Protein AF-A0A392NPP9-F1 (afdb_monomer_lite)

Structure (mmCIF, N/CA/C/O backbone):
data_AF-A0A392NPP9-F1
#
_entry.id   AF-A0A392NPP9-F1
#
loop_
_atom_site.group_PDB
_atom_site.id
_atom_site.type_symbol
_atom_site.label_atom_id
_atom_site.label_alt_id
_atom_site.label_comp_id
_atom_site.label_asym_id
_atom_site.label_entity_id
_atom_site.label_seq_id
_atom_site.pdbx_PDB_ins_code
_atom_site.Cartn_x
_atom_site.Cartn_y
_atom_site.Cartn_z
_atom_site.occupancy
_atom_site.B_iso_or_equiv
_atom_site.auth_seq_id
_atom_site.auth_comp_id
_atom_site.auth_asym_id
_atom_site.auth_atom_id
_atom_site.pdbx_PDB_model_num
ATOM 1 N N . LYS A 1 1 ? -12.838 -15.577 -4.429 1.00 82.50 1 LYS A N 1
ATOM 2 C CA . LYS A 1 1 ? -14.169 -14.918 -4.464 1.00 82.50 1 LYS A CA 1
ATOM 3 C C . LYS A 1 1 ? -13.981 -13.455 -4.093 1.00 82.50 1 LYS A C 1
ATOM 5 O O . LYS A 1 1 ? -13.104 -13.185 -3.284 1.00 82.50 1 LYS A O 1
ATOM 10 N N . ILE A 1 2 ? -14.727 -12.541 -4.705 1.00 86.81 2 ILE A N 1
ATOM 11 C CA . ILE A 1 2 ? -14.747 -11.127 -4.319 1.00 86.81 2 ILE A CA 1
ATOM 12 C C . ILE A 1 2 ? -16.203 -10.785 -4.027 1.00 86.81 2 ILE A C 1
ATOM 14 O O . ILE A 1 2 ? -17.075 -11.147 -4.819 1.00 86.81 2 ILE A O 1
ATOM 18 N N . LYS A 1 3 ? -16.468 -10.180 -2.875 1.00 90.12 3 LYS A N 1
ATOM 19 C CA . LYS A 1 3 ? -17.807 -9.808 -2.420 1.00 90.12 3 LYS A CA 1
ATOM 20 C C . LYS A 1 3 ? -17.808 -8.317 -2.106 1.00 90.12 3 LYS A C 1
ATOM 22 O O . LYS A 1 3 ? -16.867 -7.810 -1.506 1.00 90.12 3 LYS A O 1
ATOM 27 N N . LYS A 1 4 ? -18.856 -7.629 -2.541 1.00 87.50 4 LYS A N 1
ATOM 28 C CA . LYS A 1 4 ? -19.109 -6.227 -2.215 1.00 87.50 4 LYS A CA 1
ATOM 29 C C . LYS A 1 4 ? -20.376 -6.176 -1.377 1.00 87.50 4 LYS A C 1
ATOM 31 O O . LYS A 1 4 ? -21.351 -6.846 -1.720 1.00 87.50 4 LYS A O 1
ATOM 36 N N . ASP A 1 5 ? -20.345 -5.433 -0.288 1.00 82.88 5 ASP A N 1
ATOM 37 C CA . ASP A 1 5 ? -21.520 -5.121 0.516 1.00 82.88 5 ASP A CA 1
ATOM 38 C C . ASP A 1 5 ? -21.393 -3.705 1.095 1.00 82.88 5 ASP A C 1
ATOM 40 O O . ASP A 1 5 ? -20.386 -3.028 0.891 1.00 82.88 5 ASP A O 1
ATOM 44 N N . GLN A 1 6 ? -22.421 -3.242 1.806 1.00 79.38 6 GLN A N 1
ATOM 45 C CA . GLN A 1 6 ? -22.429 -1.904 2.410 1.00 79.38 6 GLN A CA 1
ATOM 46 C C . GLN A 1 6 ? -21.283 -1.694 3.410 1.00 79.38 6 GLN A C 1
ATOM 48 O O . GLN A 1 6 ? -20.857 -0.570 3.637 1.00 79.38 6 GLN A O 1
ATOM 53 N N . SER A 1 7 ? -20.741 -2.770 3.987 1.00 84.62 7 SER A N 1
ATOM 54 C CA . SER A 1 7 ? -19.643 -2.682 4.946 1.00 84.62 7 SER A CA 1
ATOM 55 C C . SER A 1 7 ? -18.261 -2.624 4.290 1.00 84.62 7 SER A C 1
ATOM 57 O O . SER A 1 7 ? -17.273 -2.404 4.992 1.00 84.62 7 SER A O 1
ATOM 59 N N . GLY A 1 8 ? -18.167 -2.793 2.967 1.00 89.38 8 GLY A N 1
ATOM 60 C CA . GLY A 1 8 ? -16.940 -2.616 2.196 1.00 89.38 8 GLY A CA 1
ATOM 61 C C . GLY A 1 8 ? -16.718 -3.681 1.120 1.00 89.38 8 GLY A C 1
ATOM 62 O O . GLY A 1 8 ? -17.652 -4.252 0.552 1.00 89.38 8 GLY A O 1
ATOM 63 N N . ILE A 1 9 ? -15.446 -3.944 0.817 1.00 93.12 9 ILE A N 1
ATOM 64 C CA . ILE A 1 9 ? -15.032 -4.891 -0.228 1.00 93.12 9 ILE A CA 1
ATOM 65 C C . ILE A 1 9 ? -14.227 -6.023 0.391 1.00 93.12 9 ILE A C 1
ATOM 67 O O . ILE A 1 9 ? -13.151 -5.804 0.939 1.00 93.12 9 ILE A O 1
ATOM 71 N N . GLU A 1 10 ? -14.719 -7.247 0.235 1.00 95.50 10 GLU A N 1
ATOM 72 C CA . GLU A 1 10 ? -14.039 -8.468 0.650 1.00 95.50 10 GLU A CA 1
ATOM 73 C C . GLU A 1 10 ? -13.379 -9.157 -0.552 1.00 95.50 10 GLU A C 1
ATOM 75 O O . GLU A 1 10 ? -14.026 -9.519 -1.539 1.00 95.50 10 GLU A O 1
ATOM 80 N N . ILE A 1 11 ? -12.074 -9.380 -0.451 1.00 96.56 11 ILE A N 1
ATOM 81 C CA . ILE A 1 11 ? -11.214 -9.998 -1.454 1.00 96.56 11 ILE A CA 1
ATOM 82 C C . ILE A 1 11 ? -10.685 -11.309 -0.874 1.00 96.56 11 ILE A C 1
ATOM 84 O O . ILE A 1 11 ? -9.988 -11.317 0.135 1.00 96.56 11 ILE A O 1
ATOM 88 N N . GLY A 1 12 ? -10.987 -12.439 -1.512 1.00 97.56 12 GLY A N 1
ATOM 89 C CA . GLY A 1 12 ? -10.436 -13.731 -1.098 1.00 97.56 12 GLY A CA 1
ATOM 90 C C . GLY A 1 12 ? -8.904 -13.753 -1.158 1.00 97.56 12 GLY A C 1
ATOM 91 O O . GLY A 1 12 ? -8.308 -13.216 -2.087 1.00 97.56 12 GLY A O 1
ATOM 92 N N . ALA A 1 13 ? -8.260 -14.431 -0.214 1.00 96.81 13 ALA A N 1
ATOM 93 C CA . ALA A 1 13 ? -6.807 -14.442 -0.051 1.00 96.81 13 ALA A CA 1
ATOM 94 C C . ALA A 1 13 ? -6.047 -14.959 -1.283 1.00 96.81 13 ALA A C 1
ATOM 96 O O . ALA A 1 13 ? -4.975 -14.453 -1.600 1.00 96.81 13 ALA A O 1
ATOM 97 N N . ALA A 1 14 ? -6.619 -15.931 -2.000 1.00 97.00 14 ALA A N 1
ATOM 98 C CA . ALA A 1 14 ? -6.051 -16.505 -3.222 1.00 97.00 14 ALA A CA 1
ATOM 99 C C . ALA A 1 14 ? -6.278 -15.648 -4.485 1.00 97.00 14 ALA A C 1
ATOM 101 O O . ALA A 1 14 ? -5.800 -16.003 -5.559 1.00 97.00 14 ALA A O 1
ATOM 102 N N . VAL A 1 15 ? -7.017 -14.537 -4.389 1.00 97.44 15 VAL A N 1
ATOM 103 C CA . VAL A 1 15 ? -7.221 -13.624 -5.522 1.00 97.44 15 VAL A CA 1
ATOM 104 C C . VAL A 1 15 ? -5.881 -13.007 -5.912 1.00 97.44 15 VAL A C 1
ATOM 106 O O . VAL A 1 15 ? -5.124 -12.539 -5.059 1.00 97.44 15 VAL A O 1
ATOM 109 N N . THR A 1 16 ? -5.594 -13.015 -7.213 1.00 97.75 16 THR A N 1
ATOM 110 C CA . THR A 1 16 ? -4.361 -12.453 -7.764 1.00 97.75 16 THR A CA 1
ATOM 111 C C . THR A 1 16 ? -4.347 -10.937 -7.608 1.00 97.75 16 THR A C 1
ATOM 113 O O . THR A 1 16 ? -5.395 -10.284 -7.635 1.00 97.75 16 THR A O 1
ATOM 116 N N . ILE A 1 17 ? -3.159 -10.350 -7.472 1.00 97.31 17 ILE A N 1
ATOM 117 C CA . ILE A 1 17 ? -3.016 -8.894 -7.329 1.00 97.31 17 ILE A CA 1
ATOM 118 C C . ILE A 1 17 ? -3.618 -8.180 -8.548 1.00 97.31 17 ILE A C 1
ATOM 120 O O . ILE A 1 17 ? -4.327 -7.191 -8.382 1.00 97.31 17 ILE A O 1
ATOM 124 N N . SER A 1 18 ? -3.417 -8.705 -9.762 1.00 96.56 18 SER A N 1
ATOM 125 C CA . SER A 1 18 ? -4.037 -8.149 -10.975 1.00 96.56 18 SER A CA 1
ATOM 126 C C . SER A 1 18 ? -5.561 -8.129 -10.893 1.00 96.56 18 SER A C 1
ATOM 128 O O . SER A 1 18 ? -6.181 -7.119 -11.223 1.00 96.56 18 SER A O 1
ATOM 130 N N . LYS A 1 19 ? -6.184 -9.203 -10.388 1.00 96.06 19 LYS A N 1
ATOM 131 C CA . LYS A 1 19 ? -7.642 -9.243 -10.266 1.00 96.06 19 LYS A CA 1
ATOM 132 C C . LYS A 1 19 ? -8.161 -8.307 -9.178 1.00 96.06 19 LYS A C 1
ATOM 134 O O . LYS A 1 19 ? -9.222 -7.709 -9.350 1.00 96.06 19 LYS A O 1
ATOM 139 N N . ALA A 1 20 ? -7.416 -8.154 -8.084 1.00 96.19 20 ALA A N 1
ATOM 140 C CA . ALA A 1 20 ? -7.721 -7.161 -7.060 1.00 96.19 20 ALA A CA 1
ATOM 141 C C . ALA A 1 20 ? -7.677 -5.737 -7.642 1.00 96.19 20 ALA A C 1
ATOM 143 O O . ALA A 1 20 ? -8.632 -4.990 -7.460 1.00 96.19 20 ALA A O 1
ATOM 144 N N . ILE A 1 21 ? -6.638 -5.397 -8.416 1.00 95.62 21 ILE A N 1
ATOM 145 C CA . ILE A 1 21 ? -6.513 -4.103 -9.109 1.00 95.62 21 ILE A CA 1
ATOM 146 C C . ILE A 1 21 ? -7.721 -3.828 -10.004 1.00 95.62 21 ILE A C 1
ATOM 148 O O . ILE A 1 21 ? -8.309 -2.754 -9.909 1.00 95.62 21 ILE A O 1
ATOM 152 N N . GLU A 1 22 ? -8.092 -4.778 -10.867 1.00 93.94 22 GLU A N 1
ATOM 153 C CA . GLU A 1 22 ? -9.246 -4.621 -11.760 1.00 93.94 22 GLU A CA 1
ATOM 154 C C . GLU A 1 22 ? -10.509 -4.292 -10.972 1.00 93.94 22 GLU A C 1
ATOM 156 O O . GLU A 1 22 ? -11.206 -3.332 -11.291 1.00 93.94 22 GLU A O 1
ATOM 161 N N . VAL A 1 23 ? -10.795 -5.057 -9.915 1.00 91.75 23 VAL A N 1
ATOM 162 C CA . VAL A 1 23 ? -12.000 -4.807 -9.128 1.00 91.75 23 VAL A CA 1
ATOM 163 C C . VAL A 1 23 ? -11.936 -3.446 -8.458 1.00 91.75 23 VAL A C 1
ATOM 165 O O . VAL A 1 23 ? -12.908 -2.709 -8.541 1.00 91.75 23 VAL A O 1
ATOM 168 N N . LEU A 1 24 ? -10.820 -3.083 -7.831 1.00 92.31 24 LEU A N 1
ATOM 169 C CA . LEU A 1 24 ? -10.679 -1.799 -7.145 1.00 92.31 24 LEU A CA 1
ATOM 170 C C . LEU A 1 24 ? -10.800 -0.591 -8.094 1.00 92.31 24 LEU A C 1
ATOM 172 O O . LEU A 1 24 ? -11.334 0.427 -7.670 1.00 92.31 24 LEU A O 1
ATOM 176 N N . LYS A 1 25 ? -10.390 -0.713 -9.367 1.00 88.75 25 LYS A N 1
ATOM 177 C CA . LYS A 1 25 ? -10.567 0.337 -10.392 1.00 88.75 25 LYS A CA 1
ATOM 178 C C . LYS A 1 25 ? -11.984 0.424 -10.946 1.00 88.75 25 LYS A C 1
ATOM 180 O O . LYS A 1 25 ? -12.507 1.514 -11.135 1.00 88.75 25 LYS A O 1
ATOM 185 N N . PHE A 1 26 ? -12.600 -0.713 -11.254 1.00 76.50 26 PHE A N 1
ATOM 186 C CA . PHE A 1 26 ? -13.906 -0.757 -11.915 1.00 76.50 26 PHE A CA 1
ATOM 187 C C . PHE A 1 26 ? -15.045 -0.811 -10.888 1.00 76.50 26 PHE A C 1
ATOM 189 O O . PHE A 1 26 ? -15.818 -1.773 -10.824 1.00 76.50 26 PHE A O 1
ATOM 196 N N . GLN A 1 27 ? -15.132 0.227 -10.053 1.00 70.50 27 GLN A N 1
ATOM 197 C CA . GLN A 1 27 ? -16.239 0.423 -9.116 1.00 70.50 27 GLN A CA 1
ATOM 198 C C . GLN A 1 27 ? -17.306 1.315 -9.749 1.00 70.50 27 GLN A C 1
ATOM 200 O O . GLN A 1 27 ? -16.997 2.374 -10.297 1.00 70.50 27 GLN A O 1
ATOM 205 N N . ASN A 1 28 ? -18.574 0.904 -9.675 1.00 60.81 28 ASN A N 1
ATOM 206 C CA . ASN A 1 28 ? -19.658 1.781 -10.097 1.00 60.81 28 ASN A CA 1
ATOM 207 C C . ASN A 1 28 ? -19.751 2.937 -9.101 1.00 60.81 28 ASN A C 1
ATOM 209 O O . ASN A 1 28 ? -19.860 2.717 -7.896 1.00 60.81 28 ASN A O 1
ATOM 213 N N . LYS A 1 29 ? -19.769 4.174 -9.608 1.00 60.78 29 LYS A N 1
ATOM 214 C CA . LYS A 1 29 ? -19.884 5.395 -8.789 1.00 60.78 29 LYS A CA 1
ATOM 215 C C . LYS A 1 29 ? -21.156 5.457 -7.926 1.00 60.78 29 LYS A C 1
ATOM 217 O O . LYS A 1 29 ? -21.247 6.318 -7.063 1.00 60.78 29 LYS A O 1
ATOM 222 N N . ASN A 1 30 ? -22.114 4.560 -8.162 1.00 61.31 30 ASN A N 1
ATOM 223 C CA . ASN A 1 30 ? -23.372 4.471 -7.425 1.00 61.31 30 ASN A CA 1
ATOM 224 C C . ASN A 1 30 ? -23.305 3.518 -6.217 1.00 61.31 30 ASN A C 1
ATOM 226 O O . ASN A 1 30 ? -24.216 3.547 -5.396 1.00 61.31 30 ASN A O 1
ATOM 230 N N . ASP A 1 31 ? -22.267 2.680 -6.106 1.00 66.12 31 ASP A N 1
ATOM 231 C CA . ASP A 1 31 ? -22.196 1.637 -5.071 1.00 66.12 31 ASP A CA 1
ATOM 232 C C . ASP A 1 31 ? -21.656 2.177 -3.733 1.00 66.12 31 ASP A C 1
ATOM 234 O O . ASP A 1 31 ? -21.949 1.617 -2.679 1.00 66.12 31 ASP A O 1
ATOM 238 N N . PHE A 1 32 ? -20.865 3.257 -3.763 1.00 72.81 32 PHE A N 1
ATOM 239 C CA . PHE A 1 32 ? -20.181 3.809 -2.593 1.00 72.81 32 PHE A CA 1
ATOM 240 C C . PHE A 1 32 ? -20.011 5.335 -2.668 1.00 72.81 32 PHE A C 1
ATOM 242 O O . PHE A 1 32 ? -20.076 5.933 -3.740 1.00 72.81 32 PHE A O 1
ATOM 249 N N . ASN A 1 33 ? -19.720 5.966 -1.523 1.00 80.94 33 ASN A N 1
ATOM 250 C CA . ASN A 1 33 ? -19.363 7.387 -1.443 1.00 80.94 33 ASN A CA 1
ATOM 251 C C . ASN A 1 33 ? -18.135 7.724 -2.321 1.00 80.94 33 ASN A C 1
ATOM 253 O O . ASN A 1 33 ? -17.191 6.934 -2.397 1.00 80.94 33 ASN A O 1
ATOM 257 N N . SER A 1 34 ? -18.119 8.922 -2.922 1.00 83.19 34 SER A N 1
ATOM 258 C CA . SER A 1 34 ? -17.029 9.417 -3.778 1.00 83.19 34 SER A CA 1
ATOM 259 C C . SER A 1 34 ? -15.643 9.304 -3.148 1.00 83.19 34 SER A C 1
ATOM 261 O O . SER A 1 34 ? -14.690 8.935 -3.832 1.00 83.19 34 SER A O 1
ATOM 263 N N . ASP A 1 35 ? -15.531 9.580 -1.850 1.00 86.12 35 ASP A N 1
ATOM 264 C CA . ASP A 1 35 ? -14.259 9.533 -1.134 1.00 86.12 35 ASP A CA 1
ATOM 265 C C . ASP A 1 35 ? -13.762 8.084 -1.025 1.00 86.12 35 ASP A C 1
ATOM 267 O O . ASP A 1 35 ? -12.575 7.816 -1.188 1.00 86.12 35 ASP A O 1
ATOM 271 N N . PHE A 1 36 ? -14.668 7.119 -0.822 1.00 88.44 36 PHE A N 1
ATOM 272 C CA . PHE A 1 36 ? -14.295 5.705 -0.750 1.00 88.44 36 PHE A CA 1
ATOM 273 C C . PHE A 1 36 ? -13.856 5.194 -2.118 1.00 88.44 36 PHE A C 1
ATOM 275 O O . PHE A 1 36 ? -12.834 4.522 -2.217 1.00 88.44 36 PHE A O 1
ATOM 282 N N . VAL A 1 37 ? -14.571 5.566 -3.184 1.00 89.06 37 VAL A N 1
ATOM 283 C CA . VAL A 1 37 ? -14.178 5.227 -4.560 1.00 89.06 37 VAL A CA 1
ATOM 284 C C . VAL A 1 37 ? -12.779 5.771 -4.875 1.00 89.06 37 VAL A C 1
ATOM 286 O O . VAL A 1 37 ? -11.939 5.011 -5.352 1.00 89.06 37 VAL A O 1
ATOM 289 N N . MET A 1 38 ? -12.481 7.025 -4.511 1.00 90.62 38 MET A N 1
ATOM 290 C CA . MET A 1 38 ? -11.139 7.610 -4.664 1.00 90.62 38 MET A CA 1
ATOM 291 C C . MET A 1 38 ? -10.068 6.813 -3.896 1.00 90.62 38 MET A C 1
ATOM 293 O O . MET A 1 38 ? -8.986 6.562 -4.430 1.00 90.62 38 MET A O 1
ATOM 297 N N . ILE A 1 39 ? -10.346 6.388 -2.658 1.00 92.81 39 ILE A N 1
ATOM 298 C CA . ILE A 1 39 ? -9.416 5.556 -1.874 1.00 92.81 39 ILE A CA 1
ATOM 299 C C . ILE A 1 39 ? -9.105 4.254 -2.621 1.00 92.81 39 ILE A C 1
ATOM 301 O O . ILE A 1 39 ? -7.935 3.902 -2.785 1.00 92.81 39 ILE A O 1
ATOM 305 N N . LEU A 1 40 ? -10.132 3.554 -3.109 1.00 93.69 40 LEU A N 1
ATOM 306 C CA . LEU A 1 40 ? -9.970 2.285 -3.825 1.00 93.69 40 LEU A CA 1
ATOM 307 C C . LEU A 1 40 ? -9.171 2.454 -5.125 1.00 93.69 40 LEU A C 1
ATOM 309 O O . LEU A 1 40 ? -8.284 1.642 -5.400 1.00 93.69 40 LEU A O 1
ATOM 313 N N . GLU A 1 41 ? -9.428 3.520 -5.886 1.00 92.88 41 GLU A N 1
ATOM 314 C CA . GLU A 1 41 ? -8.674 3.854 -7.101 1.00 92.88 41 GLU A CA 1
ATOM 315 C C . GLU A 1 41 ? -7.186 4.069 -6.789 1.00 92.88 41 GLU A C 1
ATOM 317 O O . GLU A 1 41 ? -6.323 3.452 -7.422 1.00 92.88 41 GLU A O 1
ATOM 322 N N . LYS A 1 42 ? -6.866 4.848 -5.748 1.00 94.31 42 LYS A N 1
ATOM 323 C CA . LYS A 1 42 ? -5.477 5.095 -5.324 1.00 94.31 42 LYS A CA 1
ATOM 324 C C . LYS A 1 42 ? -4.776 3.838 -4.812 1.00 94.31 42 LYS A C 1
ATOM 326 O O . LYS A 1 42 ? -3.597 3.634 -5.117 1.00 94.31 42 LYS A O 1
ATOM 331 N N . ILE A 1 43 ? -5.480 2.961 -4.089 1.00 96.31 43 ILE A N 1
ATOM 332 C CA . ILE A 1 43 ? -4.959 1.635 -3.710 1.00 96.31 43 ILE A CA 1
ATOM 333 C C . ILE A 1 43 ? -4.611 0.840 -4.974 1.00 96.31 43 ILE A C 1
ATOM 335 O O . ILE A 1 43 ? -3.510 0.295 -5.078 1.00 96.31 43 ILE A O 1
ATOM 339 N N . ALA A 1 44 ? -5.510 0.796 -5.958 1.00 95.69 44 ALA A N 1
ATOM 340 C CA . ALA A 1 44 ? -5.297 0.051 -7.195 1.00 95.69 44 ALA A CA 1
ATOM 341 C C . ALA A 1 44 ? -4.128 0.603 -8.026 1.00 95.69 44 ALA A C 1
ATOM 343 O O . ALA A 1 44 ? -3.351 -0.159 -8.612 1.00 95.69 44 ALA A O 1
ATOM 344 N N . ASP A 1 45 ? -3.970 1.923 -8.079 1.00 93.31 45 ASP A N 1
ATOM 345 C CA . ASP A 1 45 ? -2.845 2.572 -8.753 1.00 93.31 45 ASP A CA 1
ATOM 346 C C . ASP A 1 45 ? -1.516 2.294 -8.056 1.00 93.31 45 ASP A C 1
ATOM 348 O O . ASP A 1 45 ? -0.509 2.056 -8.728 1.00 93.31 45 ASP A O 1
ATOM 352 N N . HIS A 1 46 ? -1.497 2.235 -6.724 1.00 94.06 46 HIS A N 1
ATOM 353 C CA . HIS A 1 46 ? -0.303 1.818 -5.997 1.00 94.06 46 HIS A CA 1
ATOM 354 C C . HIS A 1 46 ? 0.023 0.339 -6.246 1.00 94.06 46 HIS A C 1
ATOM 356 O O . HIS A 1 46 ? 1.168 0.003 -6.554 1.00 94.06 46 HIS A O 1
ATOM 362 N N . MET A 1 47 ? -0.979 -0.545 -6.210 1.00 95.19 47 MET A N 1
ATOM 363 C CA . MET A 1 47 ? -0.809 -1.970 -6.519 1.00 95.19 47 MET A CA 1
ATOM 364 C C . MET A 1 47 ? -0.269 -2.203 -7.942 1.00 95.19 47 MET A C 1
ATOM 366 O O . MET A 1 47 ? 0.516 -3.127 -8.156 1.00 95.19 47 MET A O 1
ATOM 370 N N . ASN A 1 48 ? -0.605 -1.350 -8.917 1.00 92.81 48 ASN A N 1
ATOM 371 C CA . ASN A 1 48 ? -0.054 -1.432 -10.279 1.00 92.81 48 ASN A CA 1
ATOM 372 C C . ASN A 1 48 ? 1.463 -1.199 -10.356 1.00 92.81 48 ASN A C 1
ATOM 374 O O . ASN A 1 48 ? 2.107 -1.684 -11.289 1.00 92.81 48 ASN A O 1
ATOM 378 N N . LYS A 1 49 ? 2.047 -0.503 -9.374 1.00 90.62 49 LYS A N 1
ATOM 379 C CA . LYS A 1 49 ? 3.498 -0.265 -9.273 1.00 90.62 49 LYS A CA 1
ATOM 380 C C . LYS A 1 49 ? 4.238 -1.474 -8.682 1.00 90.62 49 LYS A C 1
ATOM 382 O O . LYS A 1 49 ? 5.471 -1.521 -8.719 1.00 90.62 49 LYS A O 1
ATOM 387 N N . VAL A 1 50 ? 3.518 -2.461 -8.142 1.00 91.19 50 VAL A N 1
ATOM 388 C CA . VAL A 1 50 ? 4.099 -3.654 -7.515 1.00 91.19 50 VAL A CA 1
ATOM 389 C C . VAL A 1 50 ? 4.494 -4.668 -8.581 1.00 91.19 50 VAL A C 1
ATOM 391 O O . VAL A 1 50 ? 3.643 -5.190 -9.301 1.00 91.19 50 VAL A O 1
ATOM 394 N N . ALA A 1 51 ? 5.791 -4.981 -8.639 1.00 90.19 51 ALA A N 1
ATOM 395 C CA . ALA A 1 51 ? 6.364 -5.995 -9.526 1.00 90.19 51 ALA A CA 1
ATOM 396 C C . ALA A 1 51 ? 5.980 -5.819 -11.017 1.00 90.19 51 ALA A C 1
ATOM 398 O O . ALA A 1 51 ? 5.584 -4.736 -11.452 1.00 90.19 51 ALA A O 1
ATOM 399 N N . SER A 1 52 ? 6.164 -6.866 -11.823 1.00 91.25 52 SER A N 1
ATOM 400 C CA . SER A 1 52 ? 5.709 -6.923 -13.217 1.00 91.25 52 SER A CA 1
ATOM 401 C C . SER A 1 52 ? 4.282 -7.478 -13.317 1.00 91.25 52 SER A C 1
ATOM 403 O O . SER A 1 52 ? 3.788 -8.121 -12.389 1.00 91.25 52 SER A O 1
ATOM 405 N N . GLY A 1 53 ? 3.631 -7.289 -14.470 1.00 91.94 53 GLY A N 1
ATOM 406 C CA . GLY A 1 53 ? 2.306 -7.868 -14.731 1.00 91.94 53 GLY A CA 1
ATOM 407 C C . GLY A 1 53 ? 2.277 -9.395 -14.581 1.00 91.94 53 GLY A C 1
ATOM 408 O O . GLY A 1 53 ? 1.351 -9.928 -13.981 1.00 91.94 53 GLY A O 1
ATOM 409 N N . PHE A 1 54 ? 3.332 -10.092 -15.019 1.00 93.00 54 PHE A N 1
ATOM 410 C CA . PHE A 1 54 ? 3.458 -11.543 -14.842 1.00 93.00 54 PHE A CA 1
ATOM 411 C C . PHE A 1 54 ? 3.440 -11.953 -13.368 1.00 93.00 54 PHE A C 1
ATOM 413 O O . PHE A 1 54 ? 2.721 -12.875 -12.997 1.00 93.00 54 PHE A O 1
ATOM 420 N N . ILE A 1 55 ? 4.177 -11.235 -12.514 1.00 94.56 55 ILE A N 1
ATOM 421 C CA . ILE A 1 55 ? 4.181 -11.510 -11.074 1.00 94.56 55 ILE A CA 1
ATOM 422 C C . ILE A 1 55 ? 2.797 -11.234 -10.486 1.00 94.56 55 ILE A C 1
ATOM 424 O O . ILE A 1 55 ? 2.289 -12.068 -9.747 1.00 94.56 55 ILE A O 1
ATOM 428 N N . ARG A 1 56 ? 2.148 -10.118 -10.837 1.00 96.12 56 ARG A N 1
ATOM 429 C CA . ARG A 1 56 ? 0.808 -9.785 -10.318 1.00 96.12 56 ARG A CA 1
ATOM 430 C C . ARG A 1 56 ? -0.291 -10.751 -10.765 1.00 96.12 56 ARG A C 1
ATOM 432 O O . ARG A 1 56 ? -1.271 -10.915 -10.041 1.00 96.12 56 ARG A O 1
ATOM 439 N N . ASN A 1 57 ? -0.126 -11.395 -11.920 1.00 96.75 57 ASN A N 1
ATOM 440 C CA . ASN A 1 57 ? -1.053 -12.409 -12.425 1.00 96.75 57 ASN A CA 1
ATOM 441 C C . ASN A 1 57 ? -0.959 -13.738 -11.666 1.00 96.75 57 ASN A C 1
ATOM 443 O O . ASN A 1 57 ? -1.921 -14.498 -11.687 1.00 96.75 57 ASN A O 1
ATOM 447 N N . THR A 1 58 ? 0.157 -14.004 -10.986 1.00 96.06 58 THR A N 1
ATOM 448 C CA . THR A 1 58 ? 0.379 -15.252 -10.237 1.00 96.06 58 THR A CA 1
ATOM 449 C C . THR A 1 58 ? 0.324 -15.036 -8.725 1.00 96.06 58 THR A C 1
ATOM 451 O O . THR A 1 58 ? -0.219 -15.858 -7.993 1.00 96.06 58 THR A O 1
ATOM 454 N N . ALA A 1 59 ? 0.880 -13.929 -8.236 1.00 96.62 59 ALA A N 1
ATOM 455 C CA . ALA A 1 59 ? 0.937 -13.611 -6.818 1.00 96.62 59 ALA A CA 1
ATOM 456 C C . ALA A 1 59 ? -0.450 -13.243 -6.281 1.00 96.62 59 ALA A C 1
ATOM 458 O O . ALA A 1 59 ? -1.177 -12.448 -6.883 1.00 96.62 59 ALA A O 1
ATOM 459 N N . SER A 1 60 ? -0.791 -13.798 -5.119 1.00 97.69 60 SER A N 1
ATOM 460 C CA . SER A 1 60 ? -2.052 -13.535 -4.433 1.00 97.69 60 SER A CA 1
ATOM 461 C C . SER A 1 60 ? -1.917 -12.435 -3.379 1.00 97.69 60 SER A C 1
ATOM 463 O O . SER A 1 60 ? -0.841 -12.220 -2.811 1.00 97.69 60 SER A O 1
ATOM 465 N N . VAL A 1 61 ? -3.021 -11.740 -3.093 1.00 97.19 61 VAL A N 1
ATOM 466 C CA . VAL A 1 61 ? -3.058 -10.688 -2.060 1.00 97.19 61 VAL A CA 1
ATOM 467 C C . VAL A 1 61 ? -2.770 -11.276 -0.676 1.00 97.19 61 VAL A C 1
ATOM 469 O O . VAL A 1 61 ? -1.942 -10.743 0.059 1.00 97.19 61 VAL A O 1
ATOM 472 N N . GLY A 1 62 ? -3.384 -12.412 -0.336 1.00 96.62 62 GLY A N 1
ATOM 473 C CA . GLY A 1 62 ? -3.163 -13.08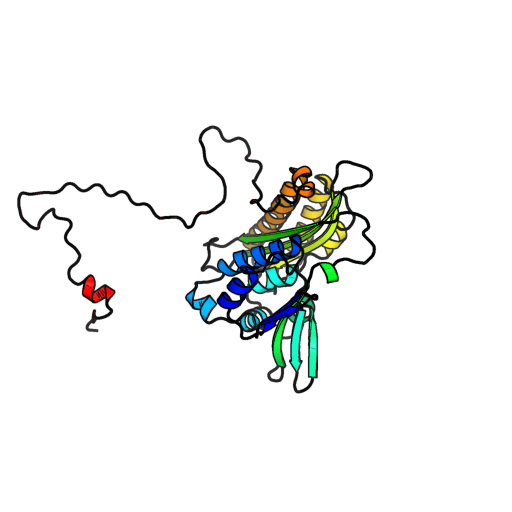0 0.947 1.00 96.62 62 GLY A CA 1
ATOM 474 C C . GLY A 1 62 ? -1.740 -13.612 1.098 1.00 96.62 62 GLY A C 1
ATOM 475 O O . GLY A 1 62 ? -1.129 -13.426 2.145 1.00 96.62 62 GLY A O 1
ATOM 476 N N . GLY A 1 63 ? -1.169 -14.192 0.036 1.00 96.12 63 GLY A N 1
ATOM 477 C CA . GLY A 1 63 ? 0.224 -14.646 0.047 1.00 96.12 63 GLY A CA 1
ATOM 478 C C . GLY A 1 63 ? 1.199 -13.498 0.310 1.00 96.12 63 GLY A C 1
ATOM 479 O O . GLY A 1 63 ? 2.134 -13.646 1.091 1.00 96.12 63 GLY A O 1
ATOM 480 N N . ASN A 1 64 ? 0.946 -12.322 -0.270 1.00 96.19 64 ASN A N 1
ATOM 481 C CA . ASN A 1 64 ? 1.751 -11.133 -0.015 1.00 96.19 64 ASN A CA 1
ATOM 482 C C . ASN A 1 64 ? 1.693 -10.678 1.460 1.00 96.19 64 ASN A C 1
ATOM 484 O O . ASN A 1 64 ? 2.736 -10.376 2.039 1.00 96.19 64 ASN A O 1
ATOM 488 N N . LEU A 1 65 ? 0.508 -10.682 2.081 1.00 96.06 65 LEU A N 1
ATOM 489 C CA . LEU A 1 65 ? 0.339 -10.313 3.493 1.00 96.06 65 LEU A CA 1
ATOM 490 C C . LEU A 1 65 ? 0.981 -11.326 4.447 1.00 96.06 65 LEU A C 1
ATOM 492 O O . LEU A 1 65 ? 1.653 -10.929 5.396 1.00 96.06 65 LEU A O 1
ATOM 496 N N . VAL A 1 66 ? 0.853 -12.624 4.163 1.00 95.44 66 VAL A N 1
ATOM 497 C CA . VAL A 1 66 ? 1.534 -13.678 4.933 1.00 95.44 66 VAL A CA 1
ATOM 498 C C . VAL A 1 66 ? 3.054 -13.519 4.843 1.00 95.44 66 VAL A C 1
ATOM 500 O O . VAL A 1 66 ? 3.738 -13.628 5.857 1.00 95.44 66 VAL A O 1
ATOM 503 N N . MET A 1 67 ? 3.595 -13.188 3.665 1.00 94.12 67 MET A N 1
ATOM 504 C CA . MET A 1 67 ? 5.024 -12.882 3.506 1.00 94.12 67 MET A CA 1
ATOM 505 C C . MET A 1 67 ? 5.439 -11.630 4.293 1.00 94.12 67 MET A C 1
ATOM 507 O O . MET A 1 67 ? 6.527 -11.605 4.871 1.00 94.12 67 MET A O 1
ATOM 511 N N . ALA A 1 68 ? 4.592 -10.598 4.343 1.00 93.50 68 ALA A N 1
ATOM 512 C CA . ALA A 1 68 ? 4.855 -9.390 5.125 1.00 93.50 68 ALA A CA 1
ATOM 513 C C . ALA A 1 68 ? 4.939 -9.691 6.630 1.00 93.50 68 ALA A C 1
ATOM 515 O O . ALA A 1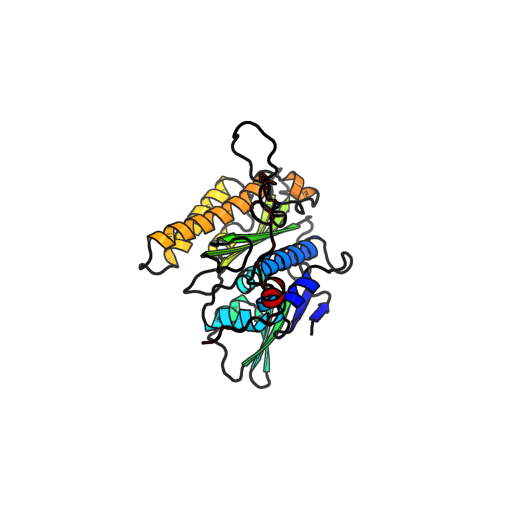 68 ? 5.877 -9.238 7.281 1.00 93.50 68 ALA A O 1
ATOM 516 N N . GLN A 1 69 ? 4.026 -10.508 7.160 1.00 93.50 69 GLN A N 1
ATOM 517 C CA . GLN A 1 69 ? 4.029 -10.928 8.564 1.00 93.50 69 GLN A CA 1
ATOM 518 C C . GLN A 1 69 ? 5.211 -11.863 8.873 1.00 93.50 69 GLN A C 1
ATOM 520 O O . GLN A 1 69 ? 6.047 -11.575 9.727 1.00 93.50 69 GLN A O 1
ATOM 525 N N . LYS A 1 70 ? 5.312 -12.986 8.153 1.00 91.50 70 LYS A N 1
ATOM 526 C CA . LYS A 1 70 ? 6.251 -14.073 8.466 1.00 91.50 70 LYS A CA 1
ATOM 527 C C . LYS A 1 70 ? 7.702 -13.720 8.168 1.00 91.50 70 LYS A C 1
ATOM 529 O O . LYS A 1 70 ? 8.593 -14.051 8.945 1.00 91.50 70 LYS A O 1
ATOM 534 N N . ASN A 1 71 ? 7.948 -13.083 7.027 1.00 89.88 71 ASN A N 1
ATOM 535 C CA . ASN A 1 71 ? 9.295 -12.827 6.519 1.00 89.88 71 ASN A CA 1
ATOM 536 C C . ASN A 1 71 ? 9.706 -11.361 6.651 1.00 89.88 71 ASN A C 1
ATOM 538 O O . ASN A 1 71 ? 10.787 -11.008 6.182 1.00 89.88 71 ASN A O 1
ATOM 542 N N . LYS A 1 72 ? 8.859 -10.512 7.252 1.00 88.00 72 LYS A N 1
ATOM 543 C CA . LYS A 1 72 ? 9.085 -9.061 7.341 1.00 88.00 72 LYS A CA 1
ATOM 544 C C . LYS A 1 72 ? 9.351 -8.456 5.960 1.00 88.00 72 LYS A C 1
ATOM 546 O O . LYS A 1 72 ? 10.199 -7.585 5.782 1.00 88.00 72 LYS A O 1
ATOM 551 N N . PHE A 1 73 ? 8.662 -8.998 4.954 1.00 90.06 73 PHE A N 1
ATOM 552 C CA . PHE A 1 73 ? 8.814 -8.579 3.571 1.00 90.06 73 PHE A CA 1
ATOM 553 C C . PHE A 1 73 ? 8.372 -7.110 3.429 1.00 90.06 73 PHE A C 1
ATOM 555 O O . PHE A 1 73 ? 7.276 -6.779 3.891 1.00 90.06 73 PHE A O 1
ATOM 562 N N . PRO A 1 74 ? 9.172 -6.235 2.781 1.00 90.06 74 PRO A N 1
ATOM 563 C CA . PRO A 1 74 ? 8.847 -4.821 2.581 1.00 90.06 74 PRO A CA 1
ATOM 564 C C . PRO A 1 74 ? 7.698 -4.659 1.573 1.00 90.06 74 PRO A C 1
ATOM 566 O O . PRO A 1 74 ? 7.900 -4.337 0.402 1.00 90.06 74 PRO A O 1
ATOM 569 N N . SER A 1 75 ? 6.478 -4.944 2.023 1.00 93.88 75 SER A N 1
ATOM 570 C CA . SER A 1 75 ? 5.288 -5.001 1.183 1.00 93.88 75 SER A CA 1
ATOM 571 C C . SER A 1 75 ? 4.657 -3.628 0.984 1.00 93.88 75 SER A C 1
ATOM 573 O O . SER A 1 75 ? 4.218 -2.997 1.939 1.00 93.88 75 SER A O 1
ATOM 575 N N . ASP A 1 76 ? 4.525 -3.212 -0.276 1.00 94.88 76 ASP A N 1
ATOM 576 C CA . ASP A 1 76 ? 3.680 -2.076 -0.666 1.00 94.88 76 ASP A CA 1
ATOM 577 C C . ASP A 1 76 ? 2.191 -2.339 -0.350 1.00 94.88 76 ASP A C 1
ATOM 579 O O . ASP A 1 76 ? 1.478 -1.445 0.098 1.00 94.88 76 ASP A O 1
ATOM 583 N N . ILE A 1 77 ? 1.722 -3.581 -0.529 1.00 96.56 77 ILE A N 1
ATOM 584 C CA . ILE A 1 77 ? 0.314 -3.963 -0.333 1.00 96.56 77 ILE A CA 1
ATOM 585 C C . ILE A 1 77 ? -0.074 -3.938 1.149 1.00 96.56 77 ILE A C 1
ATOM 587 O O . ILE A 1 77 ? -1.154 -3.459 1.483 1.00 96.56 77 ILE A O 1
ATOM 591 N N . ALA A 1 78 ? 0.794 -4.421 2.041 1.00 96.62 78 ALA A N 1
ATOM 592 C CA . ALA A 1 78 ? 0.530 -4.378 3.477 1.00 96.62 78 ALA A CA 1
ATOM 593 C C . ALA A 1 78 ? 0.418 -2.929 3.970 1.00 96.62 78 ALA A C 1
ATOM 595 O O . ALA A 1 78 ? -0.522 -2.608 4.688 1.00 96.62 78 ALA A O 1
ATOM 596 N N . THR A 1 79 ? 1.316 -2.043 3.523 1.00 96.44 79 THR A N 1
ATOM 597 C CA . THR A 1 79 ? 1.316 -0.622 3.902 1.00 96.44 79 THR A CA 1
ATOM 598 C C . THR A 1 79 ? 0.027 0.087 3.490 1.00 96.44 79 THR A C 1
ATOM 600 O O . THR A 1 79 ? -0.608 0.734 4.320 1.00 96.44 79 THR A O 1
ATOM 603 N N . ILE A 1 80 ? -0.401 -0.044 2.228 1.00 97.06 80 ILE A N 1
ATOM 604 C CA . ILE A 1 80 ? -1.611 0.648 1.747 1.00 97.06 80 ILE A CA 1
ATOM 605 C C . ILE A 1 80 ? -2.896 0.093 2.375 1.00 97.06 80 ILE A C 1
ATOM 607 O O . ILE A 1 80 ? -3.824 0.858 2.622 1.00 97.06 80 ILE A O 1
ATOM 611 N N . LEU A 1 81 ? -2.955 -1.214 2.659 1.00 97.44 81 LEU A N 1
ATOM 612 C CA . LEU A 1 81 ? -4.118 -1.835 3.297 1.00 97.44 81 LEU A CA 1
ATOM 613 C C . LEU A 1 81 ? -4.201 -1.508 4.793 1.00 97.44 81 LEU A C 1
ATOM 615 O O . LEU A 1 81 ? -5.306 -1.388 5.326 1.00 97.44 81 LEU A O 1
ATOM 619 N N . LEU A 1 82 ? -3.056 -1.336 5.460 1.00 96.69 82 LEU A N 1
ATOM 620 C CA . LEU A 1 82 ? -2.986 -0.971 6.877 1.00 96.69 82 LEU A CA 1
ATOM 621 C C . LEU A 1 82 ? -3.475 0.466 7.097 1.00 96.69 82 LEU A C 1
ATOM 623 O O . LEU A 1 82 ? -4.213 0.720 8.045 1.00 96.69 82 LEU A O 1
ATOM 627 N N . ALA A 1 83 ? -3.177 1.380 6.170 1.00 95.81 83 ALA A N 1
ATOM 628 C CA . ALA A 1 83 ? -3.650 2.764 6.240 1.00 95.81 83 ALA A CA 1
ATOM 629 C C . ALA A 1 83 ? -5.181 2.906 6.174 1.00 95.81 83 ALA A C 1
ATOM 631 O O . ALA A 1 83 ? -5.735 3.857 6.724 1.00 95.81 83 ALA A O 1
ATOM 632 N N . VAL A 1 84 ? -5.866 1.959 5.528 1.00 95.19 84 VAL A N 1
ATOM 633 C CA . VAL A 1 84 ? -7.335 1.937 5.410 1.00 95.19 84 VAL A CA 1
ATOM 634 C C . VAL A 1 84 ? -8.004 0.974 6.387 1.00 95.19 84 VAL A C 1
ATOM 636 O O . VAL A 1 84 ? -9.176 0.656 6.213 1.00 95.19 84 VAL A O 1
ATOM 639 N N . ASP A 1 85 ? -7.271 0.528 7.413 1.00 93.75 85 ASP A N 1
ATOM 640 C CA . ASP A 1 85 ? -7.800 -0.304 8.500 1.00 93.75 85 ASP A CA 1
ATOM 641 C C . ASP A 1 85 ? -8.447 -1.600 7.990 1.00 93.75 85 ASP A C 1
ATOM 643 O O . ASP A 1 85 ? -9.530 -2.015 8.402 1.00 93.75 85 ASP A O 1
ATOM 647 N N . SER A 1 86 ? -7.787 -2.222 7.008 1.00 96.31 86 SER A N 1
ATOM 648 C CA . SER A 1 86 ? -8.268 -3.475 6.434 1.00 96.31 86 SER A CA 1
ATOM 649 C C . SER A 1 86 ? -8.341 -4.561 7.503 1.00 96.31 86 SER A C 1
ATOM 651 O O . SER A 1 86 ? -7.480 -4.649 8.375 1.00 96.31 86 SER A O 1
ATOM 653 N N . MET A 1 87 ? -9.329 -5.439 7.389 1.00 96.38 87 MET A N 1
ATOM 654 C CA . MET A 1 87 ? -9.477 -6.606 8.252 1.00 96.38 87 MET A CA 1
ATOM 655 C C . MET A 1 87 ? -9.066 -7.880 7.516 1.00 96.38 87 MET A C 1
ATOM 657 O O . MET A 1 87 ? -9.218 -7.986 6.298 1.00 96.38 87 MET A O 1
ATOM 661 N N . ILE A 1 88 ? -8.575 -8.870 8.251 1.00 96.50 88 ILE A N 1
ATOM 662 C CA . ILE A 1 88 ? -8.200 -10.187 7.742 1.00 96.50 88 ILE A CA 1
ATOM 663 C C . ILE A 1 88 ? -9.079 -11.240 8.403 1.00 96.50 88 ILE A C 1
ATOM 665 O O . ILE A 1 88 ? -9.206 -11.282 9.624 1.00 96.50 88 ILE A O 1
ATOM 669 N N . HIS A 1 89 ? -9.643 -12.117 7.582 1.00 96.31 89 HIS A N 1
ATOM 670 C CA . HIS A 1 89 ? -10.365 -13.298 8.024 1.00 96.31 89 HIS A CA 1
ATOM 671 C C . HIS A 1 89 ? -9.425 -14.501 8.027 1.00 96.31 89 HIS A C 1
ATOM 673 O O . HIS A 1 89 ? -8.900 -14.896 6.977 1.00 96.31 89 HIS A O 1
ATOM 679 N N . ILE A 1 90 ? -9.214 -15.080 9.202 1.00 95.62 90 ILE A N 1
ATOM 680 C CA . ILE A 1 90 ? -8.319 -16.217 9.414 1.00 95.62 90 ILE A CA 1
ATOM 681 C C . ILE A 1 90 ? -9.133 -17.399 9.916 1.00 95.62 90 ILE A C 1
ATOM 683 O O . ILE A 1 90 ? -10.079 -17.249 10.689 1.00 95.62 90 ILE A O 1
ATOM 687 N N . MET A 1 91 ? -8.746 -18.582 9.460 1.00 94.69 91 MET A N 1
ATOM 688 C CA . MET A 1 91 ? -9.224 -19.851 9.977 1.00 94.69 91 MET A CA 1
ATOM 689 C C . MET A 1 91 ? -8.088 -20.554 10.703 1.00 94.69 91 MET A C 1
ATOM 691 O O . MET A 1 91 ? -7.033 -20.758 10.109 1.00 94.69 91 MET A O 1
ATOM 695 N N . THR A 1 92 ? -8.326 -20.957 11.946 1.00 92.50 92 THR A N 1
ATOM 696 C CA . THR A 1 92 ? -7.386 -21.716 12.778 1.00 92.50 92 THR A CA 1
ATOM 697 C C . THR A 1 92 ? -8.068 -23.014 13.190 1.00 92.50 92 THR A C 1
ATOM 699 O O . THR A 1 92 ? -8.971 -23.016 14.036 1.00 92.50 92 THR A O 1
ATOM 702 N N . GLY A 1 93 ? -7.698 -24.125 12.550 1.00 90.00 93 GLY A N 1
ATOM 703 C CA . GLY A 1 93 ? -8.440 -25.384 12.664 1.00 90.00 93 GLY A CA 1
ATOM 704 C C . GLY A 1 93 ? -9.896 -25.215 12.210 1.00 90.00 93 GLY A C 1
ATOM 705 O O . GLY A 1 93 ? -10.157 -24.997 11.032 1.00 90.00 93 GLY A O 1
ATOM 706 N N . SER A 1 94 ? -10.849 -25.300 13.143 1.00 88.31 94 SER A N 1
ATOM 707 C CA . SER A 1 94 ? -12.287 -25.106 12.883 1.00 88.31 94 SER A CA 1
ATOM 708 C C . SER A 1 94 ? -12.827 -23.731 13.298 1.00 88.31 94 SER A C 1
ATOM 710 O O . SER A 1 94 ? -14.028 -23.485 13.172 1.00 88.31 94 SER A O 1
ATOM 712 N N . LYS A 1 95 ? -11.981 -22.850 13.845 1.00 93.62 95 LYS A N 1
ATOM 713 C CA . LYS A 1 95 ? -12.379 -21.518 14.319 1.00 93.62 95 LYS A CA 1
ATOM 714 C C . LYS A 1 95 ? -12.116 -20.470 13.249 1.00 93.62 95 LYS A C 1
ATOM 716 O O . LYS A 1 95 ? -11.084 -20.513 12.588 1.00 93.62 95 LYS A O 1
ATOM 721 N N . PHE A 1 96 ? -13.028 -19.514 13.143 1.00 94.44 96 PHE A N 1
ATOM 722 C CA . PHE A 1 96 ? -12.947 -18.387 12.223 1.00 94.44 96 PHE A CA 1
ATOM 723 C C . PHE A 1 96 ? -12.880 -17.096 13.032 1.00 94.44 96 PHE A C 1
ATOM 725 O O . PHE A 1 96 ? -13.688 -16.902 13.941 1.00 94.44 96 PHE A O 1
ATOM 732 N N . GLU A 1 97 ? -11.927 -16.226 12.717 1.00 95.06 97 GLU A N 1
ATOM 733 C CA . GLU A 1 97 ? -11.755 -14.937 13.386 1.00 95.06 97 GLU A CA 1
ATOM 734 C C . GLU A 1 97 ? -11.492 -13.820 12.373 1.00 95.06 97 GLU A C 1
ATOM 736 O O . GLU A 1 97 ? -10.776 -14.006 11.386 1.00 95.06 97 GLU A O 1
ATOM 741 N N . TRP A 1 98 ? -12.076 -12.651 12.630 1.00 95.00 98 TRP A N 1
ATOM 742 C CA . TRP A 1 98 ? -11.715 -11.408 11.957 1.00 95.00 98 TRP A CA 1
ATOM 743 C C . TRP A 1 98 ? -10.766 -10.625 12.850 1.00 95.00 98 TRP A C 1
ATOM 745 O O . TRP A 1 98 ? -11.049 -10.439 14.031 1.00 95.00 98 TRP A O 1
ATOM 755 N N . LEU A 1 99 ? -9.668 -10.159 12.270 1.00 95.56 99 LEU A N 1
ATOM 756 C CA . LEU A 1 99 ? -8.659 -9.340 12.934 1.00 95.56 99 LEU A CA 1
ATOM 757 C C . LEU A 1 99 ? -8.431 -8.075 12.135 1.00 95.56 99 LEU A C 1
ATOM 759 O O . LEU A 1 99 ? -8.542 -8.096 10.906 1.00 95.56 99 LEU A O 1
ATOM 763 N N . SER A 1 100 ? -8.043 -6.996 12.798 1.00 95.94 100 SER A N 1
ATOM 764 C CA . SER A 1 100 ? -7.436 -5.882 12.077 1.00 95.94 100 SER A CA 1
ATOM 765 C C . SER A 1 100 ? -6.122 -6.336 11.432 1.00 95.94 100 SER A C 1
ATOM 767 O O . SER A 1 100 ? -5.429 -7.242 11.912 1.00 95.94 100 SER A O 1
ATOM 769 N N . LEU A 1 101 ? -5.755 -5.710 10.317 1.00 96.50 101 LEU A N 1
ATOM 770 C CA . LEU A 1 101 ? -4.472 -5.971 9.672 1.00 96.50 101 LEU A CA 1
ATOM 771 C C . LEU A 1 101 ? -3.300 -5.613 10.596 1.00 96.50 101 LEU A C 1
ATOM 773 O O . LEU A 1 101 ? -2.260 -6.258 10.516 1.00 96.50 101 LEU A O 1
ATOM 777 N N . GLU A 1 102 ? -3.463 -4.636 11.488 1.00 95.12 102 GLU A N 1
ATOM 778 C CA . GLU A 1 102 ? -2.440 -4.318 12.486 1.00 95.12 102 GLU A CA 1
ATOM 779 C C . GLU A 1 102 ? -2.214 -5.486 13.454 1.00 95.12 102 GLU A C 1
ATOM 781 O O . GLU A 1 102 ? -1.092 -5.982 13.546 1.00 95.12 102 GLU A O 1
ATOM 786 N N . GLU A 1 103 ? -3.275 -5.996 14.087 1.00 95.25 103 GLU A N 1
ATOM 787 C CA . GLU A 1 103 ? -3.186 -7.153 14.991 1.00 95.25 103 GLU A CA 1
ATOM 788 C C . GLU A 1 103 ? -2.610 -8.379 14.280 1.00 95.25 103 GLU A C 1
ATOM 790 O O . GLU A 1 103 ? -1.821 -9.130 14.851 1.00 95.25 103 GLU A O 1
ATOM 795 N N . PHE A 1 104 ? -2.982 -8.595 13.017 1.00 95.31 104 PHE A N 1
ATOM 796 C CA . PHE A 1 104 ? -2.416 -9.679 12.225 1.00 95.31 104 PHE A CA 1
ATOM 797 C C . PHE A 1 104 ? -0.903 -9.534 12.040 1.00 95.31 104 PHE A C 1
ATOM 799 O O . PHE A 1 104 ? -0.180 -10.517 12.196 1.00 95.31 104 PHE A O 1
ATOM 806 N N . LEU A 1 105 ? -0.415 -8.340 11.701 1.00 93.62 105 LEU A N 1
ATOM 807 C CA . LEU A 1 105 ? 1.012 -8.106 11.474 1.00 93.62 105 LEU A CA 1
ATOM 808 C C . LEU A 1 105 ? 1.836 -8.200 12.767 1.00 93.62 105 LEU A C 1
ATOM 810 O O . LEU A 1 105 ? 2.983 -8.641 12.704 1.00 93.62 105 LEU A O 1
ATOM 814 N N . GLU A 1 106 ? 1.250 -7.836 13.910 1.00 92.12 106 GLU A N 1
ATOM 815 C CA . GLU A 1 106 ? 1.881 -7.929 15.236 1.00 92.12 106 GLU A CA 1
ATOM 816 C C . GLU A 1 106 ? 1.892 -9.359 15.804 1.00 92.12 106 GLU A C 1
ATOM 818 O O . GLU A 1 106 ? 2.752 -9.704 16.621 1.00 92.12 106 GLU A O 1
ATOM 823 N N . ARG A 1 107 ? 0.959 -10.217 15.374 1.00 90.88 107 ARG A N 1
ATOM 824 C CA . ARG A 1 107 ? 0.912 -11.626 15.787 1.00 90.88 107 ARG A CA 1
ATOM 825 C C . ARG A 1 107 ? 2.148 -12.407 15.312 1.00 90.88 107 ARG A C 1
ATOM 827 O O . ARG A 1 107 ? 2.731 -12.096 14.270 1.00 90.88 107 ARG A O 1
ATOM 834 N N . PRO A 1 108 ? 2.527 -13.482 16.033 1.00 88.75 108 PRO A N 1
ATOM 835 C CA . PRO A 1 108 ? 3.569 -14.384 15.564 1.00 88.75 108 PRO A CA 1
ATOM 836 C C . PRO A 1 108 ? 3.186 -14.996 14.205 1.00 88.75 108 PRO A C 1
ATOM 838 O O . PRO A 1 108 ? 1.993 -15.112 13.896 1.00 88.75 108 PRO A O 1
ATOM 841 N N . PRO A 1 109 ? 4.178 -15.416 13.396 1.00 89.00 109 PRO A N 1
ATOM 842 C CA . PRO A 1 109 ? 3.920 -16.033 12.104 1.00 89.00 109 PRO A CA 1
ATOM 843 C C . PRO A 1 109 ? 2.907 -17.172 12.208 1.00 89.00 109 PRO A C 1
ATOM 845 O O . PRO A 1 109 ? 3.012 -18.014 13.100 1.00 89.00 109 PRO A O 1
ATOM 848 N N . LEU A 1 110 ? 1.954 -17.202 11.276 1.00 87.81 110 LEU A N 1
ATOM 849 C CA . LEU A 1 110 ? 0.903 -18.219 11.259 1.00 87.81 110 LEU A CA 1
ATOM 850 C C . LEU A 1 110 ? 1.465 -19.653 11.323 1.00 87.81 110 LEU A C 1
ATOM 852 O O . LEU A 1 110 ? 2.391 -20.006 10.582 1.00 87.81 110 LEU A O 1
ATOM 856 N N . GLY A 1 111 ? 0.859 -20.463 12.198 1.00 84.69 111 GLY A N 1
ATOM 857 C CA . GLY A 1 111 ? 1.082 -21.905 12.302 1.00 84.69 111 GLY A CA 1
ATOM 858 C C . GLY A 1 111 ? 0.552 -22.668 11.085 1.00 84.69 111 GLY A C 1
ATOM 859 O O . GLY A 1 111 ? -0.099 -22.101 10.206 1.00 84.69 111 GLY A O 1
ATOM 860 N N . LEU A 1 112 ? 0.833 -23.970 11.018 1.00 85.12 112 LEU A N 1
ATOM 861 C CA . LEU A 1 112 ? 0.436 -24.818 9.882 1.00 85.12 112 LEU A CA 1
ATOM 862 C C . LEU A 1 112 ? -1.082 -25.061 9.833 1.00 85.12 112 LEU A C 1
ATOM 864 O O . LEU A 1 112 ? -1.631 -25.355 8.774 1.00 85.12 112 LEU A O 1
ATOM 868 N N . GLU A 1 113 ? -1.753 -24.918 10.969 1.00 88.81 113 GLU A N 1
ATOM 869 C CA . GLU A 1 113 ? -3.198 -25.026 11.153 1.00 88.81 113 GLU A CA 1
ATOM 870 C C . GLU A 1 113 ? -3.970 -23.741 10.809 1.00 88.81 113 GLU A C 1
ATOM 872 O O . GLU A 1 113 ? -5.203 -23.733 10.881 1.00 88.81 113 GLU A O 1
ATOM 877 N N . CYS A 1 114 ? -3.258 -22.667 10.447 1.00 90.56 114 CYS A N 1
ATOM 878 C CA . CYS A 1 114 ? -3.830 -21.353 10.182 1.00 90.56 114 CYS A CA 1
ATOM 879 C C . CYS A 1 114 ? -3.834 -21.018 8.686 1.00 90.56 114 CYS A C 1
ATOM 881 O O . CYS A 1 114 ? -2.809 -21.095 8.008 1.00 90.56 114 CYS A O 1
ATOM 883 N N . VAL A 1 115 ? -4.972 -20.550 8.173 1.00 93.56 115 VAL A N 1
ATOM 884 C CA . VAL A 1 115 ? -5.130 -20.136 6.773 1.00 93.56 115 VAL A CA 1
ATOM 885 C C . VAL A 1 115 ? -5.806 -18.774 6.697 1.00 93.56 115 VAL A C 1
ATOM 887 O O . VAL A 1 115 ? -6.860 -18.555 7.290 1.00 93.56 115 VAL A O 1
ATOM 890 N N . VAL A 1 116 ? -5.227 -17.862 5.914 1.00 96.06 116 VAL A N 1
ATOM 891 C CA . VAL A 1 116 ? -5.878 -16.594 5.561 1.00 96.06 116 VAL A CA 1
ATOM 892 C C . VAL A 1 116 ? -6.922 -16.856 4.479 1.00 96.06 116 VAL A C 1
ATOM 894 O O . VAL A 1 116 ? -6.593 -17.362 3.406 1.00 96.06 116 VAL A O 1
ATOM 897 N N . LEU A 1 117 ? -8.178 -16.503 4.744 1.00 96.31 117 LEU A N 1
ATOM 898 C CA . LEU A 1 117 ? -9.306 -16.760 3.847 1.00 96.31 117 LEU A CA 1
ATOM 899 C C . LEU A 1 117 ? -9.636 -15.562 2.962 1.00 96.31 117 LEU A C 1
ATOM 901 O O . LEU A 1 117 ? -9.826 -15.709 1.750 1.00 96.31 117 LEU A O 1
ATOM 905 N N . SER A 1 118 ? -9.707 -14.374 3.556 1.00 97.00 118 SER A N 1
ATOM 906 C CA . SER A 1 118 ? -10.067 -13.141 2.864 1.00 97.00 118 SER A CA 1
ATOM 907 C C . SER A 1 118 ? -9.555 -11.903 3.592 1.00 97.00 118 SER A C 1
ATOM 909 O O . SER A 1 118 ? -9.165 -11.945 4.757 1.00 97.00 118 SER A O 1
ATOM 911 N N . ILE A 1 119 ? -9.520 -10.802 2.852 1.00 97.06 119 ILE A N 1
ATOM 912 C CA . ILE A 1 119 ? -9.165 -9.467 3.306 1.00 97.06 119 ILE A CA 1
ATOM 913 C C . ILE A 1 119 ? -10.368 -8.576 3.033 1.00 97.06 119 ILE A C 1
ATOM 915 O O . ILE A 1 119 ? -10.933 -8.636 1.942 1.00 97.06 119 ILE A O 1
ATOM 919 N N . LYS A 1 120 ? -10.748 -7.735 3.985 1.00 95.88 120 LYS A N 1
ATOM 920 C CA . LYS A 1 120 ? -11.845 -6.784 3.843 1.00 95.88 120 LYS A CA 1
ATOM 921 C C . LYS A 1 120 ? -11.329 -5.361 3.969 1.00 95.88 120 LYS A C 1
ATOM 923 O O . LYS A 1 120 ? -10.746 -5.011 4.987 1.00 95.88 120 LYS A O 1
ATOM 928 N N . ILE A 1 121 ? -11.584 -4.548 2.952 1.00 95.38 121 ILE A N 1
ATOM 929 C CA . ILE A 1 121 ? -11.387 -3.099 2.996 1.00 95.38 121 ILE A CA 1
ATOM 930 C C . ILE A 1 121 ? -12.708 -2.493 3.489 1.00 95.38 121 ILE A C 1
ATOM 932 O O . ILE A 1 121 ? -13.703 -2.606 2.762 1.00 95.38 121 ILE A O 1
ATOM 936 N N . PRO A 1 122 ? -12.765 -1.923 4.705 1.00 92.69 122 PRO A N 1
ATOM 937 C CA . PRO A 1 122 ? -14.005 -1.400 5.269 1.00 92.69 122 PRO A CA 1
ATOM 938 C C . PRO A 1 122 ? -14.476 -0.144 4.532 1.00 92.69 122 PRO A C 1
ATOM 940 O O . PRO A 1 122 ? -13.668 0.658 4.068 1.00 92.69 122 PRO A O 1
ATOM 943 N N . SER A 1 123 ? -15.794 0.040 4.442 1.00 87.31 123 SER A N 1
ATOM 944 C CA . SER A 1 123 ? -16.380 1.277 3.917 1.00 87.31 123 SER A CA 1
ATOM 945 C C . SER A 1 123 ? -16.117 2.468 4.851 1.00 87.31 123 SER A C 1
ATOM 947 O O . SER A 1 123 ? -15.995 2.313 6.068 1.00 87.31 123 SER A O 1
ATOM 949 N N . LEU A 1 124 ? -16.111 3.683 4.294 1.00 79.25 124 LEU A N 1
ATOM 950 C CA . LEU A 1 124 ? -15.989 4.919 5.079 1.00 79.25 124 LEU A CA 1
ATOM 951 C C . LEU A 1 124 ? -17.166 5.155 6.037 1.00 79.25 124 LEU A C 1
ATOM 953 O O . LEU A 1 124 ? -16.993 5.831 7.045 1.00 79.25 124 LEU A O 1
ATOM 957 N N . GLU A 1 125 ? -18.356 4.621 5.750 1.00 64.88 125 GLU A N 1
ATOM 958 C CA . GLU A 1 125 ? -19.531 4.766 6.625 1.00 64.88 125 GLU A CA 1
ATOM 959 C C . GLU A 1 125 ? -19.332 4.047 7.958 1.00 64.88 125 GLU A C 1
ATOM 961 O O . GLU A 1 125 ? -19.777 4.533 8.989 1.00 64.88 125 GLU A O 1
ATOM 966 N N . THR A 1 126 ? -18.571 2.953 7.957 1.00 56.66 126 THR A N 1
ATOM 967 C CA . THR A 1 126 ? -18.158 2.245 9.175 1.00 56.66 126 THR A CA 1
ATOM 968 C C . THR A 1 126 ? -17.063 2.993 9.952 1.00 56.66 126 THR A C 1
ATOM 970 O O . THR A 1 126 ? -16.882 2.751 11.139 1.00 56.66 126 THR A O 1
ATOM 973 N N . ILE A 1 127 ? -16.338 3.912 9.302 1.00 57.34 127 ILE A N 1
ATOM 974 C CA . ILE A 1 127 ? -15.248 4.707 9.902 1.00 57.34 127 ILE A CA 1
ATOM 975 C C . ILE A 1 127 ? -15.778 6.030 10.488 1.00 57.34 127 ILE A C 1
ATOM 977 O O . ILE A 1 127 ? -15.166 6.606 11.387 1.00 57.34 127 ILE A O 1
ATOM 981 N N . LYS A 1 128 ? -16.936 6.517 10.022 1.00 55.62 128 LYS A N 1
ATOM 982 C CA . LYS A 1 128 ? -17.595 7.705 10.578 1.00 55.62 128 LYS A CA 1
ATOM 983 C C . LYS A 1 128 ? -18.219 7.370 11.935 1.00 55.62 128 LYS A C 1
ATOM 985 O O . LYS A 1 128 ? -19.252 6.717 12.003 1.00 55.62 128 LYS A O 1
ATOM 990 N N . SER A 1 129 ? -17.625 7.877 13.013 1.00 47.19 129 SER A N 1
ATOM 991 C CA . SER A 1 129 ? -18.321 7.979 14.300 1.00 47.19 129 SER A CA 1
ATOM 992 C C . SER A 1 129 ? -19.560 8.877 14.140 1.00 47.19 129 SER A C 1
ATOM 994 O O . SER A 1 129 ? -19.489 9.911 13.470 1.00 47.19 129 SER A O 1
ATOM 996 N N . GLU A 1 130 ? -20.689 8.476 14.734 1.00 44.66 130 GLU A N 1
ATOM 997 C CA . GLU A 1 130 ? -22.053 9.025 14.569 1.00 44.66 130 GLU A CA 1
ATOM 998 C C . GLU A 1 130 ? -22.226 10.532 14.891 1.00 44.66 130 GLU A C 1
ATOM 1000 O O . GLU A 1 130 ? -23.334 11.065 14.838 1.00 44.66 130 GLU A O 1
ATOM 1005 N N . SER A 1 131 ? -21.161 11.264 15.224 1.00 44.22 131 SER A N 1
ATOM 1006 C CA . SER A 1 131 ? -21.239 12.603 15.817 1.00 44.22 131 SER A CA 1
ATOM 1007 C C . SER A 1 131 ? -21.045 13.786 14.856 1.00 44.22 131 SER A C 1
ATOM 1009 O O . SER A 1 131 ? -21.294 14.930 15.249 1.00 44.22 131 SER A O 1
ATOM 1011 N N . SER A 1 132 ? -20.632 13.582 13.601 1.00 45.44 132 SER A N 1
ATOM 1012 C CA . SER A 1 132 ? -20.224 14.712 12.753 1.00 45.44 132 SER A CA 1
ATOM 1013 C C . SER A 1 132 ? -21.355 15.259 11.870 1.00 45.44 132 SER A C 1
ATOM 1015 O O . SER A 1 132 ? -21.563 14.836 10.735 1.00 45.44 132 SER A O 1
ATOM 1017 N N . LYS A 1 133 ? -22.067 16.270 12.390 1.00 51.06 133 LYS A N 1
ATOM 1018 C CA . LYS A 1 133 ? -22.968 17.164 11.625 1.00 51.06 133 LYS A CA 1
ATOM 1019 C C . LYS A 1 133 ? -22.222 18.075 10.628 1.00 51.06 133 LYS A C 1
ATOM 1021 O O . LYS A 1 133 ? -22.861 18.878 9.950 1.00 51.06 133 LYS A O 1
ATOM 1026 N N . THR A 1 134 ? -20.890 18.009 10.552 1.00 55.41 134 THR A N 1
ATOM 1027 C CA . THR A 1 134 ? -20.066 18.808 9.635 1.00 55.41 134 THR A CA 1
ATOM 1028 C C . THR A 1 134 ? -19.652 17.984 8.414 1.00 55.41 134 THR A C 1
ATOM 1030 O O . THR A 1 134 ? -19.522 16.762 8.466 1.00 55.41 134 THR A O 1
ATOM 1033 N N . LYS A 1 135 ? -19.467 18.659 7.273 1.00 71.56 135 LYS A N 1
ATOM 1034 C CA . LYS A 1 135 ? -19.078 18.064 5.983 1.00 71.56 135 LYS A CA 1
ATOM 1035 C C . LYS A 1 135 ? -17.609 17.610 6.023 1.00 71.56 135 LYS A C 1
ATOM 1037 O O . LYS A 1 135 ? -16.757 18.225 5.389 1.00 71.56 135 LYS A O 1
ATOM 1042 N N . SER A 1 136 ? -17.315 16.580 6.812 1.00 79.50 136 SER A N 1
ATOM 1043 C CA . SER A 1 136 ? -15.991 15.957 6.862 1.00 79.50 136 SER A CA 1
ATOM 1044 C C . SER A 1 136 ? -15.710 15.187 5.571 1.00 79.50 136 SER A C 1
ATOM 1046 O O . SER A 1 136 ? -16.624 14.640 4.941 1.00 79.50 136 SER A O 1
ATOM 1048 N N . ARG A 1 137 ? -14.444 15.178 5.158 1.00 85.69 137 ARG A N 1
ATOM 1049 C CA . ARG A 1 137 ? -13.961 14.519 3.941 1.00 85.69 137 ARG A CA 1
ATOM 1050 C C . ARG A 1 137 ? -12.755 13.655 4.228 1.00 85.69 137 ARG A C 1
ATOM 1052 O O . ARG A 1 137 ? -11.942 14.001 5.082 1.00 85.69 137 ARG A O 1
ATOM 1059 N N . PHE A 1 138 ? -12.630 12.566 3.480 1.00 89.06 138 PHE A N 1
ATOM 1060 C CA . PHE A 1 138 ? -11.467 11.691 3.555 1.00 89.06 138 PHE A CA 1
ATOM 1061 C C . PHE A 1 138 ? -10.490 11.980 2.423 1.00 89.06 138 PHE A C 1
ATOM 1063 O O . PHE A 1 138 ? -10.858 12.088 1.255 1.00 89.06 138 PHE A O 1
ATOM 1070 N N . LEU A 1 139 ? -9.221 12.066 2.790 1.00 91.50 139 LEU A N 1
ATOM 1071 C CA . LEU A 1 139 ? -8.094 12.282 1.904 1.00 91.50 139 LEU A CA 1
ATOM 1072 C C . LEU A 1 139 ? -7.163 11.093 2.039 1.00 91.50 139 LEU A C 1
ATOM 1074 O O . LEU A 1 139 ? -6.837 10.679 3.149 1.00 91.50 139 LEU A O 1
ATOM 1078 N N . PHE A 1 140 ? -6.737 10.545 0.910 1.00 93.88 140 PHE A N 1
ATOM 1079 C CA . PHE A 1 140 ? -5.843 9.401 0.898 1.00 93.88 140 PHE A CA 1
ATOM 1080 C C . PHE A 1 140 ? -4.734 9.621 -0.108 1.00 93.88 140 PHE A C 1
ATOM 1082 O O . PHE A 1 140 ? -5.019 9.963 -1.251 1.00 93.88 140 PHE A O 1
ATOM 1089 N N . GLU A 1 141 ? -3.488 9.427 0.299 1.00 94.81 141 GLU A N 1
ATOM 1090 C CA . GLU A 1 141 ? -2.335 9.463 -0.598 1.00 94.81 141 GLU A CA 1
ATOM 1091 C C . GLU A 1 141 ? -1.370 8.333 -0.287 1.00 94.81 141 GLU A C 1
ATOM 1093 O O . GLU A 1 141 ? -1.266 7.861 0.846 1.00 94.81 141 GLU A O 1
ATOM 1098 N N . THR A 1 142 ? -0.646 7.902 -1.318 1.00 94.94 142 THR A N 1
ATOM 1099 C CA . THR A 1 142 ? 0.347 6.837 -1.188 1.00 94.94 142 THR A CA 1
ATOM 1100 C C . THR A 1 142 ? 1.671 7.254 -1.811 1.00 94.94 142 THR A C 1
ATOM 1102 O O . THR A 1 142 ? 1.719 7.826 -2.901 1.00 94.94 142 THR A O 1
ATOM 1105 N N . TYR A 1 143 ? 2.760 6.909 -1.138 1.00 93.00 143 TYR A N 1
ATOM 1106 C CA . TYR A 1 143 ? 4.113 7.312 -1.490 1.00 93.00 143 TYR A CA 1
ATOM 1107 C C . TYR A 1 143 ? 5.026 6.100 -1.590 1.00 93.00 143 TYR A C 1
ATOM 1109 O O . TYR A 1 143 ? 4.859 5.103 -0.884 1.00 93.00 143 TYR A O 1
ATOM 1117 N N . ARG A 1 144 ? 6.004 6.178 -2.494 1.00 90.69 144 ARG A N 1
ATOM 1118 C CA . ARG A 1 144 ? 6.939 5.084 -2.749 1.00 90.69 144 ARG A CA 1
ATOM 1119 C C . ARG A 1 144 ? 8.276 5.611 -3.243 1.00 90.69 144 ARG A C 1
ATOM 1121 O O . ARG A 1 144 ? 8.383 6.060 -4.382 1.00 90.69 144 ARG A O 1
ATOM 1128 N N . ALA A 1 145 ? 9.308 5.482 -2.419 1.00 91.25 145 ALA A N 1
ATOM 1129 C CA . ALA A 1 145 ? 10.689 5.709 -2.822 1.00 91.25 145 ALA A CA 1
ATOM 1130 C C . ALA A 1 145 ? 11.324 4.368 -3.200 1.00 91.25 145 ALA A C 1
ATOM 1132 O O . ALA A 1 145 ? 11.385 3.451 -2.384 1.00 91.25 145 ALA A O 1
ATOM 1133 N N . SER A 1 146 ? 11.788 4.225 -4.440 1.00 88.50 146 SER A N 1
ATOM 1134 C CA . SER A 1 146 ? 12.459 3.006 -4.910 1.00 88.50 146 SER A CA 1
ATOM 1135 C C . SER A 1 146 ? 13.430 3.327 -6.051 1.00 88.50 146 SER A C 1
ATOM 1137 O O . SER A 1 146 ? 13.251 4.357 -6.703 1.00 88.50 146 SER A O 1
ATOM 1139 N N . PRO A 1 147 ? 14.397 2.441 -6.366 1.00 88.25 147 PRO A N 1
ATOM 1140 C CA . PRO A 1 147 ? 15.302 2.632 -7.504 1.00 88.25 147 PRO A CA 1
ATOM 1141 C C . PRO A 1 147 ? 14.572 2.753 -8.848 1.00 88.25 147 PRO A C 1
ATOM 1143 O O . PRO A 1 147 ? 15.082 3.350 -9.790 1.00 88.25 147 PRO A O 1
ATOM 1146 N N . ARG A 1 148 ? 13.375 2.160 -8.946 1.00 84.25 148 ARG A N 1
ATOM 1147 C CA . ARG A 1 148 ? 12.478 2.257 -10.102 1.00 84.25 148 ARG A CA 1
ATOM 1148 C C . ARG A 1 148 ? 11.066 2.596 -9.613 1.00 84.25 148 ARG A C 1
ATOM 1150 O O . ARG A 1 148 ? 10.255 1.687 -9.427 1.00 84.25 148 ARG A O 1
ATOM 1157 N N . PRO A 1 149 ? 10.752 3.890 -9.407 1.00 69.69 149 PRO A N 1
ATOM 1158 C CA . PRO A 1 149 ? 9.482 4.336 -8.821 1.00 69.69 149 PRO A CA 1
ATOM 1159 C C . PRO A 1 149 ? 8.239 3.830 -9.560 1.00 69.69 149 PRO A C 1
ATOM 1161 O O . PRO A 1 149 ? 7.225 3.517 -8.934 1.00 69.69 149 PRO A O 1
ATOM 1164 N N . LEU A 1 150 ? 8.346 3.683 -10.884 1.00 71.88 150 LEU A N 1
ATOM 1165 C CA . LEU A 1 150 ? 7.269 3.208 -11.757 1.00 71.88 150 LEU A CA 1
ATOM 1166 C C . LEU A 1 150 ? 7.073 1.682 -11.734 1.00 71.88 150 LEU A C 1
ATOM 1168 O O . LEU A 1 150 ? 6.135 1.183 -12.350 1.00 71.88 150 LEU A O 1
ATOM 1172 N N . GLY A 1 151 ? 7.911 0.935 -11.009 1.00 78.12 151 GLY A N 1
ATOM 1173 C CA . GLY A 1 151 ? 7.667 -0.468 -10.700 1.00 78.12 151 GLY A CA 1
ATOM 1174 C C . GLY A 1 151 ? 8.867 -1.393 -10.845 1.00 78.12 151 GLY A C 1
ATOM 1175 O O . GLY A 1 151 ? 9.994 -0.989 -11.124 1.00 78.12 151 GLY A O 1
ATOM 1176 N N . ASN A 1 152 ? 8.608 -2.684 -10.629 1.00 81.56 152 ASN A N 1
ATOM 1177 C CA . ASN A 1 152 ? 9.603 -3.756 -10.727 1.00 81.56 152 ASN A CA 1
ATOM 1178 C C . ASN A 1 152 ? 10.868 -3.547 -9.861 1.00 81.56 152 ASN A C 1
ATOM 1180 O O . ASN A 1 152 ? 11.956 -3.990 -10.224 1.00 81.56 152 ASN A O 1
ATOM 1184 N N . ALA A 1 153 ? 10.757 -2.850 -8.731 1.00 86.94 153 ALA A N 1
ATOM 1185 C CA . ALA A 1 153 ? 11.796 -2.736 -7.708 1.00 86.94 153 ALA A CA 1
ATOM 1186 C C . ALA A 1 153 ? 11.150 -2.704 -6.320 1.00 86.94 153 ALA A C 1
ATOM 1188 O O . ALA A 1 153 ? 10.015 -2.245 -6.187 1.00 86.94 153 ALA A O 1
ATOM 1189 N N . LEU A 1 154 ? 11.863 -3.186 -5.302 1.00 87.44 154 LEU A N 1
ATOM 1190 C CA . LEU A 1 154 ? 11.446 -3.032 -3.908 1.00 87.44 154 LEU A CA 1
ATOM 1191 C C . LEU A 1 154 ? 11.628 -1.575 -3.469 1.00 87.44 154 LEU A C 1
ATOM 1193 O O . LEU A 1 154 ? 12.584 -0.913 -3.885 1.00 87.44 154 LEU A O 1
ATOM 1197 N N . SER A 1 155 ? 10.714 -1.083 -2.639 1.00 87.94 155 SER A N 1
ATOM 1198 C CA . SER A 1 155 ? 10.810 0.251 -2.053 1.00 87.94 155 SER A CA 1
ATOM 1199 C C . SER A 1 155 ? 11.883 0.312 -0.969 1.00 87.94 155 SER A C 1
ATOM 1201 O O . SER A 1 155 ? 12.036 -0.623 -0.186 1.00 87.94 155 SER A O 1
ATOM 1203 N N . HIS A 1 156 ? 12.587 1.439 -0.897 1.00 88.44 156 HIS A N 1
ATOM 1204 C CA . HIS A 1 156 ? 13.373 1.818 0.274 1.00 88.44 156 HIS A CA 1
ATOM 1205 C C . HIS A 1 156 ? 12.451 2.195 1.435 1.00 88.44 156 HIS A C 1
ATOM 1207 O O . HIS A 1 156 ? 12.640 1.716 2.546 1.00 88.44 156 HIS A O 1
ATOM 1213 N N . LEU A 1 157 ? 11.435 3.009 1.138 1.00 90.75 157 LEU A N 1
ATOM 1214 C CA . LEU A 1 157 ? 10.353 3.378 2.040 1.00 90.75 157 LEU A CA 1
ATOM 1215 C C . LEU A 1 157 ? 9.071 3.492 1.216 1.00 90.75 157 LEU A C 1
ATOM 1217 O O . LEU A 1 157 ? 9.079 4.048 0.110 1.00 90.75 157 LEU A O 1
ATOM 1221 N N . ASN A 1 158 ? 7.977 2.982 1.753 1.00 93.00 158 ASN A N 1
ATOM 1222 C CA . ASN A 1 158 ? 6.643 3.249 1.240 1.00 93.00 158 ASN A CA 1
ATOM 1223 C C . ASN A 1 158 ? 5.769 3.795 2.369 1.00 93.00 158 ASN A C 1
ATOM 1225 O O . ASN A 1 158 ? 6.038 3.562 3.547 1.00 93.00 158 ASN A O 1
ATOM 1229 N N . ALA A 1 159 ? 4.760 4.578 2.010 1.00 94.81 159 ALA A N 1
ATOM 1230 C CA . ALA A 1 159 ? 3.855 5.174 2.977 1.00 94.81 159 ALA A CA 1
ATOM 1231 C C . ALA A 1 159 ? 2.450 5.301 2.398 1.00 94.81 159 ALA A C 1
ATOM 1233 O O . ALA A 1 159 ? 2.267 5.393 1.181 1.00 94.81 159 ALA A O 1
ATOM 1234 N N . ALA A 1 160 ? 1.462 5.307 3.278 1.00 96.88 160 ALA A N 1
ATOM 1235 C CA . ALA A 1 160 ? 0.071 5.528 2.930 1.00 96.88 160 ALA A CA 1
ATOM 1236 C C . ALA A 1 160 ? -0.606 6.299 4.057 1.00 96.88 160 ALA A C 1
ATOM 1238 O O . ALA A 1 160 ? -0.550 5.885 5.218 1.00 96.88 160 ALA A O 1
ATOM 1239 N N . PHE A 1 161 ? -1.215 7.428 3.707 1.00 96.75 161 PHE A N 1
ATOM 1240 C CA . PHE A 1 161 ? -1.819 8.353 4.656 1.00 96.75 161 PHE A CA 1
ATOM 1241 C C . PHE A 1 161 ? -3.303 8.475 4.365 1.00 96.75 161 PHE A C 1
ATOM 1243 O O . PHE A 1 161 ? -3.677 8.834 3.251 1.00 96.75 161 PHE A O 1
ATOM 1250 N N . LEU A 1 162 ? -4.132 8.178 5.362 1.00 95.19 162 LEU A N 1
ATOM 1251 C CA . LEU A 1 162 ? -5.574 8.401 5.336 1.00 95.19 162 LEU A CA 1
ATOM 1252 C C . LEU A 1 162 ? -5.904 9.462 6.378 1.00 95.19 162 LEU A C 1
ATOM 1254 O O . LEU A 1 162 ? -5.663 9.253 7.564 1.00 95.19 162 LEU A O 1
ATOM 1258 N N . VAL A 1 163 ? -6.451 10.593 5.953 1.00 93.44 163 VAL A N 1
ATOM 1259 C CA . VAL A 1 163 ? -6.757 11.717 6.841 1.00 93.44 163 VAL A CA 1
ATOM 1260 C C . VAL A 1 163 ? -8.189 12.163 6.624 1.00 93.44 163 VAL A C 1
ATOM 1262 O O . VAL A 1 163 ? -8.603 12.432 5.498 1.00 93.44 163 VAL A O 1
ATOM 1265 N N . GLN A 1 164 ? -8.945 12.234 7.710 1.00 91.62 164 GLN A N 1
ATOM 1266 C CA . GLN A 1 164 ? -10.258 12.846 7.738 1.00 91.62 164 GLN A CA 1
ATOM 1267 C C . GLN A 1 164 ? -10.105 14.300 8.164 1.00 91.62 164 GLN A C 1
ATOM 1269 O O . GLN A 1 164 ? -9.499 14.591 9.195 1.00 91.62 164 GLN A O 1
ATOM 1274 N N . VAL A 1 165 ? -10.652 15.206 7.366 1.00 89.44 165 VAL A N 1
ATOM 1275 C CA . VAL A 1 165 ? -10.589 16.640 7.629 1.00 89.44 165 VAL A CA 1
ATOM 1276 C C . VAL A 1 165 ? -11.972 17.265 7.630 1.00 89.44 165 VAL A C 1
ATOM 1278 O O . VAL A 1 165 ? -12.850 16.866 6.857 1.00 89.44 165 VAL A O 1
ATOM 1281 N N . SER A 1 166 ? -12.142 18.298 8.445 1.00 88.06 166 SER A N 1
ATOM 1282 C CA . SER A 1 166 ? -13.344 19.122 8.479 1.00 88.06 166 SER A CA 1
ATOM 1283 C C . SER A 1 166 ? -12.993 20.612 8.429 1.00 88.06 166 SER A C 1
ATOM 1285 O O . SER A 1 166 ? -11.898 21.017 8.828 1.00 88.06 166 SER A O 1
ATOM 1287 N N . PRO A 1 167 ? -13.889 21.463 7.899 1.00 84.19 167 PRO A N 1
ATOM 1288 C CA . PRO A 1 167 ? -13.697 22.904 7.979 1.00 84.19 167 PRO A CA 1
ATOM 1289 C C . PRO A 1 167 ? -13.787 23.362 9.440 1.00 84.19 167 PRO A C 1
ATOM 1291 O O . PRO A 1 167 ? -14.697 22.959 10.173 1.00 84.19 167 PRO A O 1
ATOM 1294 N N . CYS A 1 168 ? -12.861 24.226 9.852 1.00 80.50 168 CYS A N 1
ATOM 1295 C CA . CYS A 1 168 ? -12.930 24.901 11.140 1.00 80.50 168 CYS A CA 1
ATOM 1296 C C . CYS A 1 168 ? -14.173 25.802 11.184 1.00 80.50 168 CYS A C 1
ATOM 1298 O O . CYS A 1 168 ? -14.506 26.466 10.204 1.00 80.50 168 CYS A O 1
ATOM 1300 N N . LYS A 1 169 ? -14.884 25.815 12.316 1.00 76.25 169 LYS A N 1
ATOM 1301 C CA . LYS A 1 169 ? -16.087 26.648 12.489 1.00 76.25 169 LYS A CA 1
ATOM 1302 C C . LYS A 1 169 ? -15.750 28.115 12.758 1.00 76.25 169 LYS A C 1
ATOM 1304 O O . LYS A 1 169 ? -16.532 28.984 12.392 1.00 76.25 169 LYS A O 1
ATOM 1309 N N . ASP A 1 170 ? -14.590 28.359 13.365 1.00 70.19 170 ASP A N 1
ATOM 1310 C CA . ASP A 1 170 ? -14.202 29.661 13.917 1.00 70.19 170 ASP A CA 1
ATOM 1311 C C . ASP A 1 170 ? -13.141 30.386 13.062 1.00 70.19 170 ASP A C 1
ATOM 1313 O O . ASP A 1 170 ? -12.766 31.518 13.362 1.00 70.19 170 ASP A O 1
ATOM 1317 N N . SER A 1 171 ? -12.635 29.753 11.995 1.00 68.12 171 SER A N 1
ATOM 1318 C CA . SER A 1 171 ? -11.625 30.322 11.090 1.00 68.12 171 SER A CA 1
ATOM 1319 C C . SER A 1 171 ? -11.662 29.683 9.696 1.00 68.12 171 SER A C 1
ATOM 1321 O O . SER A 1 171 ? -12.201 28.592 9.523 1.00 68.12 171 SER A O 1
ATOM 1323 N N . GLU A 1 172 ? -11.036 30.317 8.693 1.00 69.50 172 GLU A N 1
ATOM 1324 C CA . GLU A 1 172 ? -10.814 29.727 7.356 1.00 69.50 172 GLU A CA 1
ATOM 1325 C C . GLU A 1 172 ? -9.693 28.668 7.363 1.00 69.50 172 GLU A C 1
ATOM 1327 O O . GLU A 1 172 ? -8.738 28.717 6.590 1.00 69.50 172 GLU A O 1
ATOM 1332 N N . GLY A 1 173 ? -9.773 27.713 8.285 1.00 78.38 173 GLY A N 1
ATOM 1333 C CA . GLY A 1 173 ? -8.777 26.664 8.454 1.00 78.38 173 GLY A CA 1
ATOM 1334 C C . GLY A 1 173 ? -9.364 25.263 8.339 1.00 78.38 173 GLY A C 1
ATOM 1335 O O . GLY A 1 173 ? -10.577 25.060 8.374 1.00 78.38 173 GLY A O 1
ATOM 1336 N N . THR A 1 174 ? -8.484 24.277 8.201 1.00 87.12 174 THR A N 1
ATOM 1337 C CA . THR A 1 174 ? -8.854 22.859 8.127 1.00 87.12 174 THR A CA 1
ATOM 1338 C C . THR A 1 174 ? -8.470 22.175 9.432 1.00 87.12 174 THR A C 1
ATOM 1340 O O . THR A 1 174 ? -7.323 22.280 9.858 1.00 87.12 174 THR A O 1
ATOM 1343 N N . ILE A 1 175 ? -9.408 21.484 10.072 1.00 90.31 175 ILE A N 1
ATOM 1344 C CA . ILE A 1 175 ? -9.156 20.657 11.255 1.00 90.31 175 ILE A CA 1
ATOM 1345 C C . ILE A 1 175 ? -8.907 19.222 10.795 1.00 90.31 175 ILE A C 1
ATOM 1347 O O . ILE A 1 175 ? -9.604 18.715 9.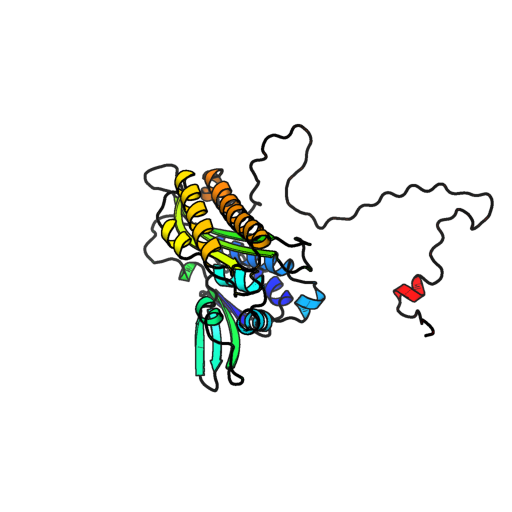914 1.00 90.31 175 ILE A O 1
ATOM 1351 N N . ILE A 1 176 ? -7.910 18.572 11.388 1.00 91.81 176 ILE A N 1
ATOM 1352 C CA . ILE A 1 176 ? -7.671 17.139 11.217 1.00 91.81 176 ILE A CA 1
ATOM 1353 C C . ILE A 1 176 ? -8.561 16.406 12.220 1.00 91.81 176 ILE A C 1
ATOM 1355 O O . ILE A 1 176 ? -8.280 16.423 13.413 1.00 91.81 176 ILE A O 1
ATOM 1359 N N . ASP A 1 177 ? -9.634 15.766 11.761 1.00 90.25 177 ASP A N 1
ATOM 1360 C CA . ASP A 1 177 ? -10.532 15.010 12.643 1.00 90.25 177 ASP A CA 1
ATOM 1361 C C . ASP A 1 177 ? -9.835 13.731 13.122 1.00 90.25 177 ASP A C 1
ATOM 1363 O O . ASP A 1 177 ? -9.732 13.458 14.316 1.00 90.25 177 ASP A O 1
ATOM 1367 N N . THR A 1 178 ? -9.322 12.954 12.167 1.00 91.31 178 THR A N 1
ATOM 1368 C CA . THR A 1 178 ? -8.557 11.729 12.406 1.00 91.31 178 THR A CA 1
ATOM 1369 C C . THR A 1 178 ? -7.481 11.588 11.337 1.00 91.31 178 THR A C 1
ATOM 1371 O O . THR A 1 178 ? -7.638 12.055 10.207 1.00 91.31 178 THR A O 1
ATOM 1374 N N . CYS A 1 179 ? -6.371 10.937 11.667 1.00 92.56 179 CYS A N 1
ATOM 1375 C CA . CYS A 1 179 ? -5.357 10.597 10.681 1.00 92.56 179 CYS A CA 1
ATOM 1376 C C . CYS A 1 179 ? -4.757 9.225 10.964 1.00 92.56 179 CYS A C 1
ATOM 1378 O O . CYS A 1 179 ? -4.690 8.779 12.106 1.00 92.56 179 CYS A O 1
ATOM 1380 N N . ARG A 1 180 ? -4.355 8.547 9.894 1.00 94.12 180 ARG A N 1
ATOM 1381 C CA . ARG A 1 180 ? -3.636 7.279 9.911 1.00 94.12 180 ARG A CA 1
ATOM 1382 C C . ARG A 1 180 ? -2.429 7.425 9.013 1.00 94.12 180 ARG A C 1
ATOM 1384 O O . ARG A 1 180 ? -2.568 7.621 7.805 1.00 94.12 180 ARG A O 1
ATOM 1391 N N . LEU A 1 181 ? -1.254 7.352 9.613 1.00 95.69 181 LEU A N 1
ATOM 1392 C CA . LEU A 1 181 ? 0.033 7.588 8.991 1.00 95.69 181 LEU A CA 1
ATOM 1393 C C . LEU A 1 181 ? 0.815 6.281 9.003 1.00 95.69 181 LEU A C 1
ATOM 1395 O O . LEU A 1 181 ? 1.476 5.933 9.982 1.00 95.69 181 LEU A O 1
ATOM 1399 N N . THR A 1 182 ? 0.708 5.529 7.911 1.00 95.38 182 THR A N 1
ATOM 1400 C CA . THR A 1 182 ? 1.349 4.218 7.804 1.00 95.38 182 THR A CA 1
ATOM 1401 C C . THR A 1 182 ? 2.644 4.313 7.019 1.00 95.38 182 THR A C 1
ATOM 1403 O O . THR A 1 182 ? 2.676 4.873 5.923 1.00 95.38 182 THR A O 1
ATOM 1406 N N . PHE A 1 183 ? 3.692 3.695 7.553 1.00 93.81 183 PHE A N 1
ATOM 1407 C CA . PHE A 1 183 ? 4.999 3.565 6.924 1.00 93.81 183 PHE A CA 1
ATOM 1408 C C . PHE A 1 183 ? 5.376 2.090 6.803 1.00 93.81 183 PHE A C 1
ATOM 1410 O O . PHE A 1 183 ? 5.137 1.289 7.705 1.00 93.81 183 PHE A O 1
ATOM 1417 N N . GLY A 1 184 ? 6.008 1.722 5.699 1.00 91.06 184 GLY A N 1
ATOM 1418 C CA . GLY A 1 184 ? 6.556 0.392 5.482 1.00 91.06 184 GLY A CA 1
ATOM 1419 C C . GLY A 1 184 ? 7.793 0.442 4.595 1.00 91.06 184 GLY A C 1
ATOM 1420 O O . GLY A 1 184 ? 8.418 1.483 4.405 1.00 91.06 184 GLY A O 1
ATOM 1421 N N . GLY A 1 185 ? 8.183 -0.710 4.052 1.00 83.75 185 GLY A N 1
ATOM 1422 C CA . GLY A 1 185 ? 9.450 -0.839 3.326 1.00 83.75 185 GLY A CA 1
ATOM 1423 C C . GLY A 1 185 ? 10.651 -1.118 4.236 1.00 83.75 185 GLY A C 1
ATOM 1424 O O . GLY A 1 185 ? 11.763 -1.323 3.748 1.00 83.75 185 GLY A O 1
ATOM 1425 N N . PHE A 1 186 ? 10.434 -1.200 5.552 1.00 77.38 186 PHE A N 1
ATOM 1426 C CA . PHE A 1 186 ? 11.448 -1.644 6.500 1.00 77.38 186 PHE A CA 1
ATOM 1427 C C . PHE A 1 186 ? 11.856 -3.089 6.186 1.00 77.38 186 PHE A C 1
ATOM 1429 O O . PHE A 1 186 ? 11.016 -3.951 5.947 1.00 77.38 186 PHE A O 1
ATOM 1436 N N . LYS A 1 187 ? 13.162 -3.376 6.195 1.00 69.50 187 LYS A N 1
ATOM 1437 C CA . LYS A 1 187 ? 13.665 -4.751 6.006 1.00 69.50 187 LYS A CA 1
ATOM 1438 C C . LYS A 1 187 ? 13.517 -5.612 7.265 1.00 69.50 187 LYS A C 1
ATOM 1440 O O . LYS A 1 187 ? 13.580 -6.832 7.191 1.00 69.50 187 LYS A O 1
ATOM 1445 N N . THR A 1 188 ? 13.402 -4.970 8.426 1.00 71.81 188 THR A N 1
ATOM 1446 C CA . THR A 1 188 ? 13.508 -5.603 9.750 1.00 71.81 188 THR A CA 1
ATOM 1447 C C . THR A 1 188 ? 12.203 -5.577 10.543 1.00 71.81 188 THR A C 1
ATOM 1449 O O . THR A 1 188 ? 12.138 -6.177 11.622 1.00 71.81 188 THR A O 1
ATOM 1452 N N . LYS A 1 189 ? 11.169 -4.912 10.015 1.00 82.38 189 LYS A N 1
ATOM 1453 C CA . LYS A 1 189 ? 9.841 -4.734 10.614 1.00 82.38 189 LYS A CA 1
ATOM 1454 C C . LYS A 1 189 ? 8.773 -4.788 9.518 1.00 82.38 189 LYS A C 1
ATOM 1456 O O . LYS A 1 189 ? 9.063 -4.493 8.362 1.00 82.38 189 LYS A O 1
ATOM 1461 N N . HIS A 1 190 ? 7.555 -5.175 9.883 1.00 88.88 190 HIS A N 1
ATOM 1462 C CA . HIS A 1 190 ? 6.395 -5.030 9.002 1.00 88.88 190 HIS A CA 1
ATOM 1463 C C . HIS A 1 190 ? 6.001 -3.547 8.870 1.00 88.88 190 HIS A C 1
ATOM 1465 O O . HIS A 1 190 ? 6.624 -2.672 9.474 1.00 88.88 190 HIS A O 1
ATOM 1471 N N . ALA A 1 191 ? 4.975 -3.255 8.066 1.00 92.06 191 ALA A N 1
ATOM 1472 C CA . ALA A 1 191 ? 4.404 -1.913 8.006 1.00 92.06 191 ALA A CA 1
ATOM 1473 C C . ALA A 1 191 ? 3.840 -1.512 9.380 1.00 92.06 191 ALA A C 1
ATOM 1475 O O . ALA A 1 191 ? 3.183 -2.323 10.031 1.00 92.06 191 ALA A O 1
ATOM 1476 N N . ILE A 1 192 ? 4.111 -0.285 9.814 1.00 91.62 192 ILE A N 1
ATOM 1477 C CA . ILE A 1 192 ? 3.743 0.245 11.131 1.00 91.62 192 ILE A CA 1
ATOM 1478 C C . ILE A 1 192 ? 3.035 1.589 10.995 1.00 91.62 192 ILE A C 1
ATOM 1480 O O . ILE A 1 192 ? 3.245 2.329 10.031 1.00 91.62 192 ILE A O 1
ATOM 1484 N N . ARG A 1 193 ? 2.221 1.915 11.996 1.00 93.25 193 ARG A N 1
ATOM 1485 C CA . ARG A 1 193 ? 1.571 3.218 12.129 1.00 93.25 193 ARG A CA 1
ATOM 1486 C C . ARG A 1 193 ? 2.373 4.149 13.025 1.00 93.25 193 ARG A C 1
ATOM 1488 O O . ARG A 1 193 ? 2.908 3.724 14.049 1.00 93.25 193 ARG A O 1
ATOM 1495 N N . ALA A 1 194 ? 2.416 5.428 12.675 1.00 93.00 194 ALA A N 1
ATOM 1496 C CA . ALA A 1 194 ? 3.008 6.469 13.509 1.00 93.00 194 ALA A CA 1
ATOM 1497 C C . ALA A 1 194 ? 1.989 6.984 14.543 1.00 93.00 194 ALA A C 1
ATOM 1499 O O . ALA A 1 194 ? 1.658 8.167 14.546 1.00 93.00 194 ALA A O 1
ATOM 1500 N N . LYS A 1 195 ? 1.500 6.096 15.425 1.00 92.50 195 LYS A N 1
ATOM 1501 C CA . LYS A 1 195 ? 0.412 6.370 16.392 1.00 92.50 195 LYS A CA 1
ATOM 1502 C C . LYS A 1 195 ? 0.632 7.648 17.210 1.00 92.50 195 LYS A C 1
ATOM 1504 O O . LYS A 1 195 ? -0.265 8.471 17.301 1.00 92.50 195 LYS A O 1
ATOM 1509 N N . ASN A 1 196 ? 1.853 7.880 17.693 1.00 92.12 196 ASN A N 1
ATOM 1510 C CA . ASN A 1 196 ? 2.185 9.091 18.456 1.00 92.12 196 ASN A CA 1
ATOM 1511 C C . ASN A 1 196 ? 1.951 10.382 17.645 1.00 92.12 196 ASN A C 1
ATOM 1513 O O . ASN A 1 196 ? 1.491 11.386 18.181 1.00 92.12 196 ASN A O 1
ATOM 1517 N N . VAL A 1 197 ? 2.272 10.361 16.345 1.00 93.88 197 VAL A N 1
ATOM 1518 C CA . VAL A 1 197 ? 2.052 11.498 15.437 1.00 93.88 197 VAL A CA 1
ATOM 1519 C C . VAL A 1 197 ? 0.570 11.614 15.079 1.00 93.88 197 VAL A C 1
ATOM 1521 O O . VAL A 1 197 ? 0.050 12.725 14.997 1.00 93.88 197 VAL A O 1
ATOM 1524 N N . GLU A 1 198 ? -0.118 10.480 14.914 1.00 94.62 198 GLU A N 1
ATOM 1525 C CA . GLU A 1 198 ? -1.564 10.439 14.675 1.00 94.62 198 GLU A CA 1
ATOM 1526 C C . GLU A 1 198 ? -2.342 11.102 15.822 1.00 94.62 198 GLU A C 1
ATOM 1528 O O . GLU A 1 198 ? -3.160 11.994 15.590 1.00 94.62 198 GLU A O 1
ATOM 1533 N N . GLU A 1 199 ? -2.030 10.719 17.060 1.00 94.75 199 GLU A N 1
ATOM 1534 C CA . GLU A 1 199 ? -2.610 11.273 18.288 1.00 94.75 199 GLU A CA 1
ATOM 1535 C C . GLU A 1 199 ? -2.279 12.758 18.461 1.00 94.75 199 GLU A C 1
ATOM 1537 O O . GLU A 1 199 ? -3.134 13.538 18.875 1.00 94.75 199 GLU A O 1
ATOM 1542 N N . PHE A 1 200 ? -1.061 13.174 18.103 1.00 94.75 200 PHE A N 1
ATOM 1543 C CA . PHE A 1 200 ? -0.661 14.578 18.170 1.00 94.75 200 PHE A CA 1
ATOM 1544 C C . PHE A 1 200 ? -1.447 15.464 17.196 1.00 94.75 200 PHE A C 1
ATOM 1546 O O . PHE A 1 200 ? -1.729 16.616 17.531 1.00 94.75 200 PHE A O 1
ATOM 1553 N N . LEU A 1 201 ? -1.739 14.972 15.989 1.00 94.00 201 LEU A N 1
ATOM 1554 C CA . LEU A 1 201 ? -2.414 15.736 14.935 1.00 94.00 201 LEU A CA 1
ATOM 1555 C C . LEU A 1 201 ? -3.942 15.711 15.056 1.00 94.00 201 LEU A C 1
ATOM 1557 O O . LEU A 1 201 ? -4.595 16.647 14.593 1.00 94.00 201 LEU A O 1
ATOM 1561 N N . ALA A 1 202 ? -4.513 14.672 15.664 1.00 93.56 202 ALA A N 1
ATOM 1562 C CA . ALA A 1 202 ? -5.954 14.546 15.843 1.00 93.56 202 ALA A CA 1
ATOM 1563 C C . ALA A 1 202 ? -6.546 15.743 16.614 1.00 93.56 202 ALA A C 1
ATOM 1565 O O . ALA A 1 202 ? -6.052 16.154 17.664 1.00 93.56 202 ALA A O 1
ATOM 1566 N N . GLY A 1 203 ? -7.614 16.323 16.072 1.00 90.62 203 GLY A N 1
ATOM 1567 C CA . GLY A 1 203 ? -8.311 17.489 16.616 1.00 90.62 203 GLY A CA 1
ATOM 1568 C C . GLY A 1 203 ? -7.593 18.830 16.435 1.00 90.62 203 GLY A C 1
ATOM 1569 O O . GLY A 1 203 ? -8.143 19.858 16.832 1.00 90.62 203 GLY A O 1
ATOM 1570 N N . LYS A 1 204 ? -6.389 18.870 15.847 1.00 92.19 204 LYS A N 1
ATOM 1571 C CA . LYS A 1 204 ? -5.648 20.123 15.656 1.00 92.19 204 LYS A CA 1
ATOM 1572 C C . LYS A 1 204 ? -5.995 20.817 14.349 1.00 92.19 204 LYS A C 1
ATOM 1574 O O . LYS A 1 204 ? -6.317 20.198 13.335 1.00 92.19 204 LYS A O 1
ATOM 1579 N N . LEU A 1 205 ? -5.854 22.140 14.380 1.00 91.25 205 LEU A N 1
ATOM 1580 C CA . LEU A 1 205 ? -5.856 22.962 13.180 1.00 91.25 205 LEU A CA 1
ATOM 1581 C C . LEU A 1 205 ? -4.610 22.645 12.350 1.00 91.25 205 LEU A C 1
ATOM 1583 O O . LEU A 1 205 ? -3.491 22.662 12.866 1.00 91.25 205 LEU A O 1
ATOM 1587 N N . LEU A 1 206 ? -4.787 22.395 11.062 1.00 89.62 206 LEU A N 1
ATOM 1588 C CA . LEU A 1 206 ? -3.680 22.221 10.143 1.00 89.62 206 LEU A CA 1
ATOM 1589 C C . LEU A 1 206 ? -2.968 23.568 9.934 1.00 89.62 206 LEU A C 1
ATOM 1591 O O . LEU A 1 206 ? -3.471 24.450 9.241 1.00 89.62 206 LEU A O 1
ATOM 1595 N N . SER A 1 207 ? -1.797 23.721 10.551 1.00 89.38 207 SER A N 1
ATOM 1596 C CA . SER A 1 207 ? -0.947 24.912 10.473 1.00 89.38 207 SER A CA 1
ATOM 1597 C C . SER A 1 207 ? 0.517 24.524 10.267 1.00 89.38 207 SER A C 1
ATOM 1599 O O . SER A 1 207 ? 0.923 23.399 10.567 1.00 89.38 207 SER A O 1
ATOM 1601 N N . VAL A 1 208 ? 1.331 25.477 9.803 1.00 89.62 208 VAL A N 1
ATOM 1602 C CA . VAL A 1 208 ? 2.781 25.280 9.631 1.00 89.62 208 VAL A CA 1
ATOM 1603 C C . VAL A 1 208 ? 3.457 24.904 10.956 1.00 89.62 208 VAL A C 1
ATOM 1605 O O . VAL A 1 208 ? 4.320 24.032 10.968 1.00 89.62 208 VAL A O 1
ATOM 1608 N N . SER A 1 209 ? 3.030 25.497 12.078 1.00 91.75 209 SER A N 1
ATOM 1609 C CA . SER A 1 209 ? 3.574 25.179 13.406 1.00 91.75 209 SER A CA 1
ATOM 1610 C C . SER A 1 209 ? 3.265 23.741 13.826 1.00 91.75 209 SER A C 1
ATOM 1612 O O . SER A 1 209 ? 4.169 22.999 14.191 1.00 91.75 209 SER A O 1
ATOM 1614 N N . ASN A 1 210 ? 2.006 23.312 13.693 1.00 92.31 210 ASN A N 1
ATOM 1615 C CA . ASN A 1 210 ? 1.600 21.954 14.057 1.00 92.31 210 ASN A CA 1
ATOM 1616 C C . ASN A 1 210 ? 2.246 20.910 13.136 1.00 92.31 210 ASN A C 1
ATOM 1618 O O . ASN A 1 210 ? 2.578 19.816 13.588 1.00 92.31 210 ASN A O 1
ATOM 1622 N N . LEU A 1 211 ? 2.462 21.243 11.859 1.00 92.44 211 LEU A N 1
ATOM 1623 C CA . LEU A 1 211 ? 3.199 20.384 10.936 1.00 92.44 211 LEU A CA 1
ATOM 1624 C C . LEU A 1 211 ? 4.678 20.262 11.330 1.00 92.44 211 LEU A C 1
ATOM 1626 O O . LEU A 1 211 ? 5.215 19.157 11.314 1.00 92.44 211 LEU A O 1
ATOM 1630 N N . TYR A 1 212 ? 5.325 21.364 11.711 1.00 93.12 212 TYR A N 1
ATOM 1631 C CA . TYR A 1 212 ? 6.713 21.356 12.180 1.00 93.12 212 TYR A CA 1
ATOM 1632 C C . TYR A 1 212 ? 6.888 20.477 13.425 1.00 93.12 212 TYR A C 1
ATOM 1634 O O . TYR A 1 212 ? 7.768 19.616 13.461 1.00 93.12 212 TYR A O 1
ATOM 1642 N N . ASP A 1 213 ? 6.000 20.615 14.408 1.00 93.88 213 ASP A N 1
ATOM 1643 C CA . ASP A 1 213 ? 6.035 19.798 15.624 1.00 93.88 213 ASP A CA 1
ATOM 1644 C C . ASP A 1 213 ? 5.783 18.311 15.329 1.00 93.88 213 ASP A C 1
ATOM 1646 O O . ASP A 1 213 ? 6.467 17.441 15.872 1.00 93.88 213 ASP A O 1
ATOM 1650 N N . ALA A 1 214 ? 4.857 18.001 14.415 1.00 93.44 214 ALA A N 1
ATOM 1651 C CA . ALA A 1 214 ? 4.605 16.630 13.973 1.00 93.44 214 ALA A CA 1
ATOM 1652 C C . ALA A 1 214 ? 5.816 16.011 13.252 1.00 93.44 214 ALA A C 1
ATOM 1654 O O . ALA A 1 214 ? 6.093 14.823 13.423 1.00 93.44 214 ALA A O 1
ATOM 1655 N N . ILE A 1 215 ? 6.561 16.804 12.475 1.00 92.19 215 ILE A N 1
ATOM 1656 C CA . ILE A 1 215 ? 7.806 16.380 11.816 1.00 92.19 215 ILE A CA 1
ATOM 1657 C C . ILE A 1 215 ? 8.894 16.065 12.846 1.00 92.19 215 ILE A C 1
ATOM 1659 O O . ILE A 1 215 ? 9.572 15.040 12.719 1.00 92.19 215 ILE A O 1
ATOM 1663 N N . ASN A 1 216 ? 9.049 16.903 13.873 1.00 91.25 216 ASN A N 1
ATOM 1664 C CA . ASN A 1 216 ? 10.013 16.654 14.947 1.00 91.25 216 ASN A CA 1
ATOM 1665 C C . ASN A 1 216 ? 9.662 15.362 15.695 1.00 91.25 216 ASN A C 1
ATOM 1667 O O . ASN A 1 216 ? 10.501 14.473 15.819 1.00 91.25 216 ASN A O 1
ATOM 1671 N N . LEU A 1 217 ? 8.387 15.186 16.051 1.00 92.00 217 LEU A N 1
ATOM 1672 C CA . LEU A 1 217 ? 7.902 13.972 16.706 1.00 92.00 217 LEU A CA 1
ATOM 1673 C C . LEU A 1 217 ? 8.100 12.711 15.844 1.00 92.00 217 LEU A C 1
ATOM 1675 O O . LEU A 1 217 ? 8.475 11.648 16.349 1.00 92.00 217 LEU A O 1
ATOM 1679 N N . LEU A 1 218 ? 7.880 12.806 14.528 1.00 89.81 218 LEU A N 1
ATOM 1680 C CA . LEU A 1 218 ? 8.155 11.704 13.604 1.00 89.81 218 LEU A CA 1
ATOM 1681 C C . LEU A 1 218 ? 9.654 11.377 13.550 1.00 89.81 218 LEU A C 1
ATOM 1683 O O . LEU A 1 218 ? 10.030 10.208 13.509 1.00 89.81 218 LEU A O 1
ATOM 1687 N N . THR A 1 219 ? 10.514 12.393 13.569 1.00 85.62 219 THR A N 1
ATOM 1688 C CA . THR A 1 219 ? 11.973 12.220 13.530 1.00 85.62 219 THR A CA 1
ATOM 1689 C C . THR A 1 219 ? 12.477 11.515 14.788 1.00 85.62 219 THR A C 1
ATOM 1691 O O . THR A 1 219 ? 13.259 10.563 14.688 1.00 85.62 219 THR A O 1
ATOM 1694 N N . ASP A 1 220 ? 11.966 11.897 15.956 1.00 81.62 220 ASP A N 1
ATOM 1695 C CA . ASP A 1 220 ? 12.319 11.278 17.236 1.00 81.62 220 ASP A CA 1
ATOM 1696 C C . ASP A 1 220 ? 11.880 9.806 17.285 1.00 81.62 220 ASP A C 1
ATOM 1698 O O . ASP A 1 220 ? 12.657 8.909 17.630 1.00 81.62 220 ASP A O 1
ATOM 1702 N N . THR A 1 221 ? 10.647 9.524 16.853 1.00 75.38 221 THR A N 1
ATOM 1703 C CA . THR A 1 221 ? 10.096 8.158 16.834 1.00 75.38 221 THR A CA 1
ATOM 1704 C C . THR A 1 221 ? 10.745 7.258 15.781 1.00 75.38 221 THR A C 1
ATOM 1706 O O . THR A 1 221 ? 10.946 6.067 16.038 1.00 75.38 221 THR A O 1
ATOM 1709 N N . ALA A 1 222 ? 11.108 7.792 14.612 1.00 69.62 222 ALA A N 1
ATOM 1710 C CA . ALA A 1 222 ? 11.843 7.057 13.584 1.00 69.62 222 ALA A CA 1
ATOM 1711 C C . ALA A 1 222 ? 13.252 6.684 14.066 1.00 69.62 222 ALA A C 1
ATOM 1713 O O . ALA A 1 222 ? 13.692 5.552 13.865 1.00 69.62 222 ALA A O 1
ATOM 1714 N N . THR A 1 223 ? 13.924 7.600 14.766 1.00 61.50 223 THR A N 1
ATOM 1715 C CA . THR A 1 223 ? 15.275 7.385 15.307 1.00 61.50 223 THR A CA 1
ATOM 1716 C C . THR A 1 223 ? 15.285 6.323 16.409 1.00 61.50 223 THR A C 1
ATOM 1718 O O . THR A 1 223 ? 16.187 5.490 16.447 1.00 61.50 223 THR A O 1
ATOM 1721 N N . ALA A 1 224 ? 14.247 6.268 17.250 1.00 58.69 224 ALA A N 1
ATOM 1722 C CA . ALA A 1 224 ? 14.125 5.261 18.308 1.00 58.69 224 ALA A CA 1
ATOM 1723 C C . ALA A 1 224 ? 13.856 3.831 17.791 1.00 58.69 224 ALA A C 1
ATOM 1725 O O . ALA A 1 224 ? 14.123 2.849 18.482 1.00 58.69 224 ALA A O 1
ATOM 1726 N N . ASN A 1 225 ? 13.300 3.687 16.585 1.00 56.06 225 ASN A N 1
ATOM 1727 C CA . ASN A 1 225 ? 12.764 2.417 16.095 1.00 56.06 225 ASN A CA 1
ATOM 1728 C C . ASN A 1 225 ? 13.724 1.582 15.236 1.00 56.06 225 ASN A C 1
ATOM 1730 O O . ASN A 1 225 ? 13.333 0.484 14.815 1.00 56.06 225 ASN A O 1
ATOM 1734 N N . ILE A 1 226 ? 14.941 2.053 14.958 1.00 53.69 226 ILE A N 1
ATOM 1735 C CA . ILE A 1 226 ? 15.849 1.421 13.993 1.00 53.69 226 ILE A CA 1
ATOM 1736 C C . ILE A 1 226 ? 17.157 0.986 14.687 1.00 53.69 226 ILE A C 1
ATOM 1738 O O . ILE A 1 226 ? 17.734 1.777 15.428 1.00 53.69 226 ILE A O 1
ATOM 1742 N N . PRO A 1 227 ? 17.651 -0.255 14.472 1.00 47.72 227 PRO A N 1
ATOM 1743 C CA . PRO A 1 227 ? 18.920 -0.715 15.040 1.00 47.72 227 PRO A CA 1
ATOM 1744 C C . PRO A 1 227 ? 20.112 0.157 14.614 1.00 47.72 227 PRO A C 1
ATOM 1746 O O . PRO A 1 227 ? 20.172 0.640 13.482 1.00 47.72 227 PRO A O 1
ATOM 1749 N N . HIS A 1 228 ? 21.085 0.290 15.517 1.00 46.50 228 HIS A N 1
ATOM 1750 C CA . HIS A 1 228 ? 22.253 1.177 15.421 1.00 46.50 228 HIS A CA 1
ATOM 1751 C C . HIS A 1 228 ? 23.205 0.928 14.226 1.00 46.50 228 HIS A C 1
ATOM 1753 O O . HIS A 1 228 ? 24.060 1.769 13.958 1.00 46.50 228 HIS A O 1
ATOM 1759 N N . ASP A 1 229 ? 23.062 -0.181 13.494 1.00 48.22 229 ASP A N 1
ATOM 1760 C CA . ASP A 1 229 ? 24.091 -0.689 12.569 1.00 48.22 229 ASP A CA 1
ATOM 1761 C C . ASP A 1 229 ? 24.108 -0.056 11.157 1.00 48.22 229 ASP A C 1
ATOM 1763 O O . ASP A 1 229 ? 24.981 -0.362 10.350 1.00 48.22 229 ASP A O 1
ATOM 1767 N N . GLU A 1 230 ? 23.178 0.849 10.817 1.00 55.56 230 GLU A N 1
ATOM 1768 C CA . GLU A 1 230 ? 23.103 1.462 9.472 1.00 55.56 230 GLU A CA 1
ATOM 1769 C C . GLU A 1 230 ? 22.794 2.982 9.500 1.00 55.56 230 GLU A C 1
ATOM 1771 O O . GLU A 1 230 ? 21.907 3.470 8.798 1.00 55.56 230 GLU A O 1
ATOM 1776 N N . ALA A 1 231 ? 23.542 3.770 10.282 1.00 58.41 231 ALA A N 1
ATOM 1777 C CA . ALA A 1 231 ? 23.285 5.205 10.514 1.00 58.41 231 ALA A CA 1
ATOM 1778 C C . ALA A 1 231 ? 23.027 6.064 9.245 1.00 58.41 231 ALA A C 1
ATOM 1780 O O . ALA A 1 231 ? 22.116 6.892 9.235 1.00 58.41 231 ALA A O 1
ATOM 1781 N N . SER A 1 232 ? 23.769 5.858 8.148 1.00 60.03 232 SER A N 1
ATOM 1782 C CA . SER A 1 232 ? 23.592 6.628 6.896 1.00 60.03 232 SER A CA 1
ATOM 1783 C C . SER A 1 232 ? 22.273 6.314 6.175 1.00 60.03 232 SER A C 1
ATOM 1785 O O . SER A 1 232 ? 21.576 7.213 5.700 1.00 60.03 232 SER A O 1
ATOM 1787 N N . LYS A 1 233 ? 21.887 5.037 6.132 1.00 65.50 233 LYS A N 1
ATOM 1788 C CA . LYS A 1 233 ? 20.618 4.602 5.538 1.00 65.50 233 LYS A CA 1
ATOM 1789 C C . LYS A 1 233 ? 19.435 5.057 6.391 1.00 65.50 233 LYS A C 1
ATOM 1791 O O . LYS A 1 233 ? 18.384 5.375 5.843 1.00 65.50 233 LYS A O 1
ATOM 1796 N N . ASN A 1 234 ? 19.631 5.159 7.704 1.00 72.94 234 ASN A N 1
ATOM 1797 C CA . ASN A 1 234 ? 18.629 5.666 8.636 1.00 72.94 234 ASN A CA 1
ATOM 1798 C C . ASN A 1 234 ? 18.332 7.148 8.381 1.00 72.94 234 ASN A C 1
ATOM 1800 O O . ASN A 1 234 ? 17.166 7.510 8.274 1.00 72.94 234 ASN A O 1
ATOM 1804 N N . ALA A 1 235 ? 19.357 7.981 8.169 1.00 81.88 235 ALA A N 1
ATOM 1805 C CA . ALA A 1 235 ? 19.162 9.393 7.828 1.00 81.88 235 ALA A CA 1
ATOM 1806 C C . ALA A 1 235 ? 18.356 9.574 6.527 1.00 81.88 235 ALA A C 1
ATOM 1808 O O . ALA A 1 235 ? 17.444 10.400 6.470 1.00 81.88 235 ALA A O 1
ATOM 1809 N N . TYR A 1 236 ? 18.635 8.758 5.504 1.00 86.50 236 TYR A N 1
ATOM 1810 C CA . TYR A 1 236 ? 17.864 8.766 4.258 1.00 86.50 236 TYR A CA 1
ATOM 1811 C C . TYR A 1 236 ? 16.401 8.352 4.471 1.00 86.50 236 TYR A C 1
ATOM 1813 O O . TYR A 1 236 ? 15.498 9.037 3.998 1.00 86.50 236 TYR A O 1
ATOM 1821 N N . LEU A 1 237 ? 16.144 7.261 5.201 1.00 85.69 237 LEU A N 1
ATOM 1822 C CA . LEU A 1 237 ? 14.780 6.790 5.471 1.00 85.69 237 LEU A CA 1
ATOM 1823 C C . LEU A 1 237 ? 13.980 7.784 6.324 1.00 85.69 237 LEU A C 1
ATOM 1825 O O . LEU A 1 237 ? 12.818 8.040 6.011 1.00 85.69 237 LEU A O 1
ATOM 182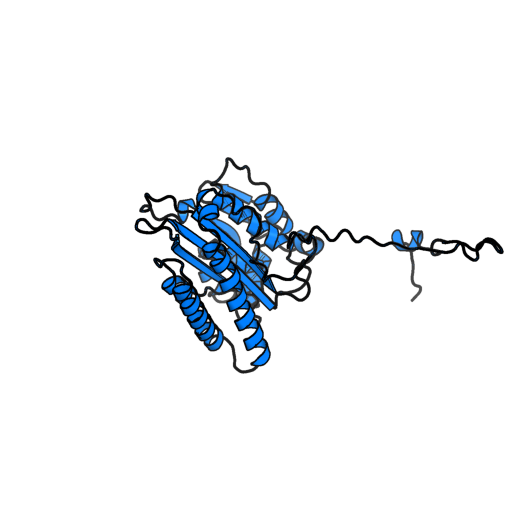9 N N . SER A 1 238 ? 14.596 8.386 7.344 1.00 86.62 238 SER A N 1
ATOM 1830 C CA . SER A 1 238 ? 13.973 9.442 8.149 1.00 86.62 238 SER A CA 1
ATOM 1831 C C . SER A 1 238 ? 13.647 10.668 7.298 1.00 86.62 238 SER A C 1
ATOM 1833 O O . SER A 1 238 ? 12.528 11.172 7.350 1.00 86.62 238 SER A O 1
ATOM 1835 N N . SER A 1 239 ? 14.578 11.103 6.442 1.00 89.62 239 SER A N 1
ATOM 1836 C CA . SER A 1 239 ? 14.345 12.215 5.513 1.00 89.62 239 SER A CA 1
ATOM 1837 C C . SER A 1 239 ? 13.203 11.921 4.535 1.00 89.62 239 SER A C 1
ATOM 1839 O O . SER A 1 239 ? 12.366 12.790 4.301 1.00 89.62 239 SER A O 1
ATOM 1841 N N . LEU A 1 240 ? 13.105 10.692 4.016 1.00 90.94 240 LEU A N 1
ATOM 1842 C CA . LEU A 1 240 ? 11.982 10.277 3.173 1.00 90.94 240 LEU A CA 1
ATOM 1843 C C . LEU A 1 240 ? 10.646 10.306 3.924 1.00 90.94 240 LEU A C 1
ATOM 1845 O O . LEU A 1 240 ? 9.658 10.785 3.373 1.00 90.94 240 LEU A O 1
ATOM 1849 N N . ALA A 1 241 ? 10.603 9.804 5.160 1.00 91.62 241 ALA A N 1
ATOM 1850 C CA . ALA A 1 241 ? 9.383 9.787 5.963 1.00 91.62 241 ALA A CA 1
ATOM 1851 C C . ALA A 1 241 ? 8.877 11.212 6.237 1.00 91.62 241 ALA A C 1
ATOM 1853 O O . ALA A 1 241 ? 7.700 11.504 6.011 1.00 91.62 241 ALA A O 1
ATOM 1854 N N . VAL A 1 242 ? 9.786 12.110 6.632 1.00 92.00 242 VAL A N 1
ATOM 1855 C CA . VAL A 1 242 ? 9.510 13.543 6.806 1.00 92.00 242 VAL A CA 1
ATOM 1856 C C . VAL A 1 242 ? 9.076 14.183 5.490 1.00 92.00 242 VAL A C 1
ATOM 1858 O O . VAL A 1 242 ? 8.089 14.913 5.464 1.00 92.00 242 VAL A O 1
ATOM 1861 N N . GLY A 1 243 ? 9.759 13.875 4.385 1.00 93.19 243 GLY A N 1
ATOM 1862 C CA . GLY A 1 243 ? 9.430 14.391 3.059 1.00 93.19 243 GLY A CA 1
ATOM 1863 C C . GLY A 1 243 ? 8.023 14.004 2.607 1.00 93.19 243 GLY A C 1
ATOM 1864 O O . GLY A 1 243 ? 7.287 14.857 2.117 1.00 93.19 243 GLY A O 1
ATOM 1865 N N . PHE A 1 244 ? 7.608 12.752 2.825 1.00 94.00 244 PHE A N 1
ATOM 1866 C CA . PHE A 1 244 ? 6.243 12.310 2.531 1.00 94.00 244 PHE A CA 1
ATOM 1867 C C . PHE A 1 244 ? 5.213 13.022 3.409 1.00 94.00 244 PHE A C 1
ATOM 1869 O O . PHE A 1 244 ? 4.200 13.490 2.889 1.00 94.00 244 PHE A O 1
ATOM 1876 N N . LEU A 1 245 ? 5.470 13.133 4.717 1.00 93.69 245 LEU A N 1
ATOM 1877 C CA . LEU A 1 245 ? 4.571 13.814 5.653 1.00 93.69 245 LEU A CA 1
ATOM 1878 C C . LEU A 1 245 ? 4.380 15.286 5.264 1.00 93.69 245 LEU A C 1
ATOM 1880 O O . LEU A 1 245 ? 3.250 15.761 5.147 1.00 93.69 245 LEU A O 1
ATOM 1884 N N . PHE A 1 246 ? 5.488 15.982 5.009 1.00 93.38 246 PHE A N 1
ATOM 1885 C CA . PHE A 1 246 ? 5.491 17.368 4.563 1.00 93.38 246 PHE A CA 1
ATOM 1886 C C . PHE A 1 246 ? 4.745 17.519 3.237 1.00 93.38 246 PHE A C 1
ATOM 1888 O O . PHE A 1 246 ? 3.845 18.345 3.139 1.00 93.38 246 PHE A O 1
ATOM 1895 N N . GLN A 1 247 ? 5.057 16.688 2.237 1.00 92.00 247 GLN A N 1
ATOM 1896 C CA . GLN A 1 247 ? 4.401 16.739 0.932 1.00 92.00 247 GLN A CA 1
ATOM 1897 C C . GLN A 1 247 ? 2.880 16.573 1.050 1.00 92.00 247 GLN A C 1
ATOM 1899 O O . GLN A 1 247 ? 2.134 17.287 0.379 1.00 92.00 247 GLN A O 1
ATOM 1904 N N . PHE A 1 248 ? 2.417 15.654 1.900 1.00 92.50 248 PHE A N 1
ATOM 1905 C CA . PHE A 1 248 ? 0.993 15.438 2.131 1.00 92.50 248 PHE A CA 1
ATOM 1906 C C . PHE A 1 248 ? 0.331 16.667 2.753 1.00 92.50 248 PHE A C 1
ATOM 1908 O O . PHE A 1 248 ? -0.564 17.257 2.151 1.00 92.50 248 PHE A O 1
ATOM 1915 N N . PHE A 1 249 ? 0.784 17.094 3.930 1.00 91.06 249 PHE A N 1
ATOM 1916 C CA . PHE A 1 249 ? 0.112 18.150 4.686 1.00 91.06 249 PHE A CA 1
ATOM 1917 C C . PHE A 1 249 ? 0.307 19.544 4.088 1.00 91.06 249 PHE A C 1
ATOM 1919 O O . PHE A 1 249 ? -0.632 20.337 4.108 1.00 91.06 249 PHE A O 1
ATOM 1926 N N . ASN A 1 250 ? 1.462 19.838 3.485 1.00 88.31 250 ASN A N 1
ATOM 1927 C CA . ASN A 1 250 ? 1.689 21.117 2.810 1.00 88.31 250 ASN A CA 1
ATOM 1928 C C . ASN A 1 250 ? 0.700 21.318 1.652 1.00 88.31 250 ASN A C 1
ATOM 1930 O O . ASN A 1 250 ? 0.140 22.397 1.488 1.00 88.31 250 ASN A O 1
ATOM 1934 N N . SER A 1 251 ? 0.391 20.250 0.910 1.00 84.31 251 SER A N 1
ATOM 1935 C CA . SER A 1 251 ? -0.601 20.315 -0.170 1.00 84.31 251 SER A CA 1
ATOM 1936 C C . SER A 1 251 ? -2.022 20.656 0.304 1.00 84.31 251 SER A C 1
ATOM 1938 O O . SER A 1 251 ? -2.829 21.172 -0.472 1.00 84.31 251 SER A O 1
ATOM 1940 N N . LEU A 1 252 ? -2.322 20.386 1.578 1.00 82.44 252 LEU A N 1
ATOM 1941 C CA . LEU A 1 252 ? -3.598 20.703 2.215 1.00 82.44 252 LEU A CA 1
ATOM 1942 C C . LEU A 1 252 ? -3.617 22.128 2.779 1.00 82.44 252 LEU A C 1
ATOM 1944 O O . LEU A 1 252 ? -4.662 22.774 2.733 1.00 82.44 252 LEU A O 1
ATOM 1948 N N . ILE A 1 253 ? -2.469 22.630 3.248 1.00 80.44 253 ILE A N 1
ATOM 1949 C CA . ILE A 1 253 ? -2.294 24.024 3.688 1.00 80.44 253 ILE A CA 1
ATOM 1950 C C . ILE A 1 253 ? -2.435 24.985 2.500 1.00 80.44 253 ILE A C 1
ATOM 1952 O O . ILE A 1 253 ? -3.166 25.966 2.595 1.00 80.44 253 ILE A O 1
ATOM 1956 N N . ASP A 1 254 ? -1.803 24.676 1.365 1.00 68.00 254 ASP A N 1
ATOM 1957 C CA . ASP A 1 254 ? -1.783 25.551 0.182 1.00 68.00 254 ASP A CA 1
ATOM 1958 C C . ASP A 1 254 ? -3.109 25.553 -0.607 1.00 68.00 254 ASP A C 1
ATOM 1960 O O . ASP A 1 254 ? -3.287 26.331 -1.548 1.00 68.00 254 ASP A O 1
ATOM 1964 N N . SER A 1 255 ? -4.058 24.663 -0.284 1.00 64.38 255 SER A N 1
ATOM 1965 C CA . SER A 1 255 ? -5.284 24.499 -1.077 1.00 64.38 255 SER A CA 1
ATOM 1966 C C . SER A 1 255 ? -6.566 24.196 -0.279 1.00 64.38 255 SER A C 1
ATOM 1968 O O . SER A 1 255 ? -7.295 23.253 -0.615 1.00 64.38 255 SER A O 1
ATOM 1970 N N . PRO A 1 256 ? -6.943 25.033 0.709 1.00 60.19 256 PRO A N 1
ATOM 1971 C CA . PRO A 1 256 ? -8.159 24.831 1.505 1.00 60.19 256 PRO A CA 1
ATOM 1972 C C . PRO A 1 256 ? -9.437 24.860 0.644 1.00 60.19 256 PRO A C 1
ATOM 1974 O O . PRO A 1 256 ? -10.390 24.120 0.892 1.00 60.19 256 PRO A O 1
ATOM 1977 N N . ALA A 1 257 ? -9.444 25.628 -0.453 1.00 51.09 257 ALA A N 1
ATOM 1978 C CA . ALA A 1 257 ? -10.572 25.700 -1.385 1.00 51.09 257 ALA A CA 1
ATOM 1979 C C . ALA A 1 257 ? -10.824 24.387 -2.164 1.00 51.09 257 ALA A C 1
ATOM 1981 O O . ALA A 1 257 ? -11.976 24.061 -2.471 1.00 51.09 257 ALA A O 1
ATOM 1982 N N . LYS A 1 258 ? -9.784 23.581 -2.450 1.00 53.19 258 LYS A N 1
ATOM 1983 C CA . LYS A 1 258 ? -9.937 22.271 -3.124 1.00 53.19 258 LYS A CA 1
ATOM 1984 C C . LYS A 1 258 ? -10.593 21.235 -2.216 1.00 53.19 258 LYS A C 1
ATOM 1986 O O . LYS A 1 258 ? -11.373 20.411 -2.703 1.00 53.19 258 LYS A O 1
ATOM 1991 N N . ILE A 1 259 ? -10.348 21.337 -0.907 1.00 55.62 259 ILE A N 1
ATOM 1992 C CA . ILE A 1 259 ? -10.983 20.503 0.119 1.00 55.62 259 ILE A CA 1
ATOM 1993 C C . ILE A 1 259 ? -12.497 20.723 0.115 1.00 55.62 259 ILE A C 1
ATOM 1995 O O . ILE A 1 259 ? -13.218 19.766 0.355 1.00 55.62 259 ILE A O 1
ATOM 1999 N N . ASN A 1 260 ? -13.004 21.913 -0.246 1.00 48.16 260 ASN A N 1
ATOM 2000 C CA . ASN A 1 260 ? -14.438 22.248 -0.256 1.00 48.16 260 ASN A CA 1
ATOM 2001 C C . ASN A 1 260 ? -15.201 21.873 -1.545 1.00 48.16 260 ASN A C 1
ATOM 2003 O O . ASN A 1 260 ? -16.396 21.548 -1.470 1.00 48.16 260 ASN A O 1
ATOM 2007 N N . ASN A 1 261 ? -14.522 21.765 -2.690 1.00 43.28 261 ASN A N 1
ATOM 2008 C CA . ASN A 1 261 ? -15.162 21.460 -3.980 1.00 43.28 261 ASN A CA 1
ATOM 2009 C C . ASN A 1 261 ? -15.017 20.002 -4.454 1.00 43.28 261 ASN A C 1
ATOM 2011 O O . ASN A 1 261 ? -15.556 19.658 -5.499 1.00 43.28 261 ASN A O 1
ATOM 2015 N N . GLY A 1 262 ? -14.349 19.121 -3.697 1.00 44.25 262 GLY A N 1
ATOM 2016 C CA . GLY A 1 262 ? -14.210 17.701 -4.072 1.00 44.25 262 GLY A CA 1
ATOM 2017 C C . GLY A 1 262 ? -13.241 17.451 -5.238 1.00 44.25 262 GLY A C 1
ATOM 2018 O O . GLY A 1 262 ? -13.214 16.360 -5.797 1.00 44.25 262 GLY A O 1
ATOM 2019 N N . TYR A 1 263 ? -12.422 18.446 -5.592 1.00 41.22 263 TYR A N 1
ATOM 2020 C CA . TYR A 1 263 ? -11.435 18.385 -6.678 1.00 41.22 263 TYR A CA 1
ATOM 2021 C C . TYR A 1 263 ? -10.026 18.025 -6.177 1.00 41.22 263 TYR A C 1
ATOM 2023 O O . TYR A 1 263 ? -9.033 18.571 -6.652 1.00 41.22 263 TYR A O 1
ATOM 2031 N N . LEU A 1 264 ? -9.912 17.090 -5.230 1.00 45.72 264 LEU A N 1
ATOM 2032 C CA . LEU A 1 264 ? -8.627 16.426 -4.950 1.00 45.72 264 LEU A CA 1
ATOM 2033 C C . LEU A 1 264 ? -8.373 15.210 -5.861 1.00 45.72 264 LEU A C 1
ATOM 2035 O O . LEU A 1 264 ? -7.349 14.548 -5.738 1.00 45.72 264 LEU A O 1
ATOM 2039 N N . ASN A 1 265 ? -9.241 14.988 -6.857 1.00 40.34 265 ASN A N 1
ATOM 2040 C CA . ASN A 1 265 ? -9.038 14.015 -7.939 1.00 40.34 265 ASN A CA 1
ATOM 2041 C C . ASN A 1 265 ? -7.974 14.431 -8.976 1.00 40.34 265 ASN A C 1
ATOM 2043 O O . ASN A 1 265 ? -7.831 13.791 -10.015 1.00 40.34 265 ASN A O 1
ATOM 2047 N N . GLY A 1 266 ? -7.213 15.491 -8.709 1.00 38.66 266 GLY A N 1
ATOM 2048 C CA . GLY A 1 266 ? -6.065 15.894 -9.507 1.00 38.66 266 GLY A CA 1
ATOM 2049 C C . GLY A 1 266 ? -4.840 16.004 -8.617 1.00 38.66 266 GLY A C 1
ATOM 2050 O O . GLY A 1 266 ? -4.781 16.916 -7.798 1.00 38.66 266 GLY A O 1
ATOM 2051 N N . HIS A 1 267 ? -3.919 15.054 -8.791 1.00 37.16 267 HIS A N 1
ATOM 2052 C CA . HIS A 1 267 ? -2.479 15.122 -8.530 1.00 37.16 267 HIS A CA 1
ATOM 2053 C C . HIS A 1 267 ? -2.031 16.379 -7.772 1.00 37.16 267 HIS A C 1
ATOM 2055 O O . HIS A 1 267 ? -2.068 17.493 -8.301 1.00 37.16 267 HIS A O 1
ATOM 2061 N N . THR A 1 268 ? -1.587 16.187 -6.532 1.00 35.69 268 THR A N 1
ATOM 2062 C CA . THR A 1 268 ? -0.982 17.215 -5.687 1.00 35.69 268 THR A CA 1
ATOM 2063 C C . THR A 1 268 ? 0.211 17.852 -6.404 1.00 35.69 268 THR A C 1
ATOM 2065 O O . THR A 1 268 ? 1.320 17.323 -6.433 1.00 35.69 268 THR A O 1
ATOM 2068 N N . HIS A 1 269 ? -0.050 19.001 -7.032 1.00 33.31 269 HIS A N 1
ATOM 2069 C CA . HIS A 1 269 ? 0.965 19.908 -7.545 1.00 33.31 269 HIS A CA 1
ATOM 2070 C C . HIS A 1 269 ? 1.814 20.407 -6.374 1.00 33.31 269 HIS A C 1
ATOM 2072 O O . HIS A 1 269 ? 1.287 20.927 -5.393 1.00 33.31 269 HIS A O 1
ATOM 2078 N N . LEU A 1 270 ? 3.130 20.259 -6.502 1.00 33.16 270 LEU A N 1
ATOM 2079 C CA . LEU A 1 270 ? 4.109 20.974 -5.692 1.00 33.16 270 LEU A CA 1
ATOM 2080 C C . LEU A 1 270 ? 3.957 22.488 -5.959 1.00 33.16 270 LEU A C 1
ATOM 2082 O O . LEU A 1 270 ? 3.801 22.855 -7.130 1.00 33.16 270 LEU A O 1
ATOM 2086 N N . PRO A 1 271 ? 4.089 23.381 -4.964 1.00 29.52 271 PRO A N 1
ATOM 2087 C CA . PRO A 1 271 ? 4.532 24.738 -5.238 1.00 29.52 271 PRO A CA 1
ATOM 2088 C C . PRO A 1 271 ? 5.957 24.622 -5.784 1.00 29.52 271 PRO A C 1
ATOM 2090 O O . PRO A 1 271 ? 6.895 24.278 -5.064 1.00 29.52 271 PRO A O 1
ATOM 2093 N N . SER A 1 272 ? 6.112 24.812 -7.093 1.00 28.39 272 SER A N 1
ATOM 2094 C CA . SER A 1 272 ? 7.430 24.992 -7.686 1.00 28.39 272 SER A CA 1
ATOM 2095 C C . SER A 1 272 ? 8.007 26.263 -7.083 1.00 28.39 272 SER A C 1
ATOM 2097 O O . SER A 1 272 ? 7.469 27.344 -7.308 1.00 28.39 272 SER A O 1
ATOM 2099 N N . VAL A 1 273 ? 9.110 26.139 -6.346 1.00 30.78 273 VAL A N 1
ATOM 2100 C CA . VAL A 1 273 ? 10.039 27.259 -6.203 1.00 30.78 273 VAL A CA 1
ATOM 2101 C C . VAL A 1 273 ? 10.364 27.714 -7.625 1.00 30.78 273 VAL A C 1
ATOM 2103 O O . VAL A 1 273 ? 10.631 26.882 -8.499 1.00 30.78 273 VAL A O 1
ATOM 2106 N N . GLU A 1 274 ? 10.201 29.008 -7.870 1.00 30.53 274 GLU A N 1
ATOM 2107 C CA . GLU A 1 274 ? 10.340 29.644 -9.173 1.00 30.53 274 GLU A CA 1
ATOM 2108 C C . GLU A 1 274 ? 11.692 29.286 -9.804 1.00 30.53 274 GLU A C 1
ATOM 2110 O O . GLU A 1 274 ? 12.740 29.805 -9.429 1.00 30.53 274 GLU A O 1
ATOM 2115 N N . ALA A 1 275 ? 11.661 28.388 -10.786 1.00 26.59 275 ALA A N 1
ATOM 2116 C CA . ALA A 1 275 ? 12.722 28.232 -11.761 1.00 26.59 275 ALA A CA 1
ATOM 2117 C C . ALA A 1 275 ? 12.143 28.654 -13.111 1.00 26.59 275 ALA A C 1
ATOM 2119 O O . ALA A 1 275 ? 11.186 28.079 -13.629 1.00 26.59 275 ALA A O 1
ATOM 2120 N N . SER A 1 276 ? 12.705 29.741 -13.614 1.00 29.75 276 SER A N 1
ATOM 2121 C CA . SER A 1 276 ? 12.396 30.442 -14.849 1.00 29.75 276 SER A CA 1
ATOM 2122 C C . SER A 1 276 ? 12.132 29.544 -16.064 1.00 29.75 276 SER A C 1
ATOM 2124 O O . SER A 1 276 ? 12.923 28.667 -16.386 1.00 29.75 276 SER A O 1
ATOM 2126 N N . GLN A 1 277 ? 11.072 29.915 -16.790 1.00 33.12 277 GLN A N 1
ATOM 2127 C CA . GLN A 1 277 ? 10.873 29.768 -18.237 1.00 33.12 277 GLN A CA 1
ATOM 2128 C C . GLN A 1 277 ? 10.944 28.351 -18.833 1.00 33.12 277 GLN A C 1
ATOM 2130 O O . GLN A 1 277 ? 12.007 27.826 -19.147 1.00 33.12 277 GLN A O 1
ATOM 2135 N N . ASN A 1 278 ? 9.742 27.840 -19.124 1.00 26.03 278 ASN A N 1
ATOM 2136 C CA . ASN A 1 278 ? 9.308 27.068 -20.299 1.00 26.03 278 ASN A CA 1
ATOM 2137 C C . ASN A 1 278 ? 8.440 25.876 -19.885 1.00 26.03 278 ASN A C 1
ATOM 2139 O O . ASN A 1 278 ? 8.806 25.077 -19.033 1.00 26.03 278 ASN A O 1
ATOM 2143 N N . HIS A 1 279 ? 7.258 25.810 -20.500 1.00 34.06 279 HIS A N 1
ATOM 2144 C CA . HIS A 1 279 ? 6.199 24.819 -20.322 1.00 34.06 279 HIS A CA 1
ATOM 2145 C C . HIS A 1 279 ? 6.690 23.402 -19.975 1.00 34.06 279 HIS A C 1
ATOM 2147 O O . HIS A 1 279 ? 7.020 22.619 -20.864 1.00 34.06 279 HIS A O 1
ATOM 2153 N N . VAL A 1 280 ? 6.628 23.032 -18.694 1.00 28.83 280 VAL A N 1
ATOM 2154 C CA . VAL A 1 280 ? 6.704 21.634 -18.254 1.00 28.83 280 VAL A CA 1
ATOM 2155 C C . VAL A 1 280 ? 5.612 21.394 -17.214 1.00 28.83 280 VAL A C 1
ATOM 2157 O O . VAL A 1 280 ? 5.659 21.893 -16.094 1.00 28.83 28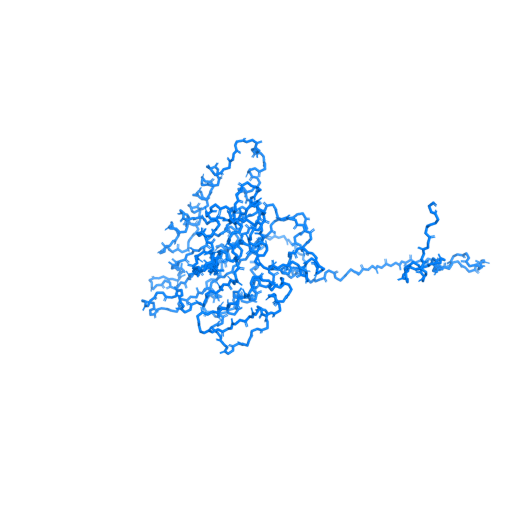0 VAL A O 1
ATOM 2160 N N . GLN A 1 281 ? 4.588 20.645 -17.620 1.00 28.98 281 GLN A N 1
ATOM 2161 C CA . GLN A 1 281 ? 3.556 20.085 -16.746 1.00 28.98 281 GLN A CA 1
ATOM 2162 C C . GLN A 1 281 ? 4.198 19.052 -15.794 1.00 28.98 281 GLN A C 1
ATOM 2164 O O . GLN A 1 281 ? 4.804 18.103 -16.296 1.00 28.98 281 GLN A O 1
ATOM 2169 N N . PRO A 1 282 ? 4.083 19.170 -14.457 1.00 37.38 282 PRO A N 1
ATOM 2170 C CA . PRO A 1 282 ? 4.680 18.202 -13.541 1.00 37.38 282 PRO A CA 1
ATOM 2171 C C . PRO A 1 282 ? 3.707 17.065 -13.171 1.00 37.38 282 PRO A C 1
ATOM 2173 O O . PRO A 1 282 ? 2.640 17.301 -12.612 1.00 37.38 282 PRO A O 1
ATOM 2176 N N . ASN A 1 283 ? 4.155 15.824 -13.392 1.00 38.50 283 ASN A N 1
ATOM 2177 C CA . ASN A 1 283 ? 3.773 14.588 -12.685 1.00 38.50 283 ASN A CA 1
ATOM 2178 C C . ASN A 1 283 ? 2.393 13.942 -12.927 1.00 38.50 283 ASN A C 1
ATOM 2180 O O . ASN A 1 283 ? 1.837 13.301 -12.037 1.00 38.50 283 ASN A O 1
ATOM 2184 N N . ILE A 1 284 ? 1.939 13.907 -14.176 1.00 37.75 284 ILE A N 1
ATOM 2185 C CA . ILE A 1 284 ? 1.581 12.599 -14.740 1.00 37.75 284 ILE A CA 1
ATOM 2186 C C . ILE A 1 284 ? 2.911 12.110 -15.306 1.00 37.75 284 ILE A C 1
ATOM 2188 O O . ILE A 1 284 ? 3.513 12.825 -16.097 1.00 37.75 284 ILE A O 1
ATOM 2192 N N . PHE A 1 285 ? 3.433 10.959 -14.889 1.00 46.78 285 PHE A N 1
ATOM 2193 C CA . PHE A 1 285 ? 4.354 10.255 -15.778 1.00 46.78 285 PHE A CA 1
ATOM 2194 C C . PHE A 1 285 ? 3.433 9.521 -16.745 1.00 46.78 285 PHE A C 1
ATOM 2196 O O . PHE A 1 285 ? 2.995 8.418 -16.397 1.00 46.78 285 PHE A O 1
ATOM 2203 N N . PRO A 1 286 ? 3.041 10.106 -17.903 1.00 47.38 286 PRO A N 1
ATOM 2204 C CA . PRO A 1 286 ? 2.438 9.286 -18.935 1.00 47.38 286 PRO A CA 1
ATOM 2205 C C . PRO A 1 286 ? 3.419 8.138 -19.132 1.00 47.38 286 PRO A C 1
ATOM 2207 O O . PRO A 1 286 ? 4.632 8.370 -19.084 1.00 47.38 286 PRO A O 1
ATOM 2210 N N . THR A 1 287 ? 2.908 6.908 -19.256 1.00 50.34 287 THR A N 1
ATOM 2211 C CA . THR A 1 287 ? 3.679 5.762 -19.757 1.00 50.34 287 THR A CA 1
ATOM 2212 C C . THR A 1 287 ? 4.654 6.319 -20.764 1.00 50.34 287 THR A C 1
ATOM 2214 O O . THR A 1 287 ? 4.190 6.880 -21.754 1.00 50.34 287 THR A O 1
ATOM 2217 N N . LEU A 1 288 ? 5.944 6.327 -20.412 1.00 52.94 288 LEU A N 1
ATOM 2218 C CA . LEU A 1 288 ? 6.945 7.104 -21.121 1.00 52.94 288 LEU A CA 1
ATOM 2219 C C . LEU A 1 288 ? 6.963 6.519 -22.529 1.00 52.94 288 LEU A C 1
ATOM 2221 O O . LEU A 1 288 ? 7.539 5.454 -22.746 1.00 52.94 288 LEU A O 1
ATOM 2225 N N . LEU A 1 289 ? 6.202 7.123 -23.442 1.00 58.91 289 LEU A N 1
ATOM 2226 C CA . LEU A 1 289 ? 6.133 6.695 -24.823 1.00 58.91 289 LEU A CA 1
ATOM 2227 C C . LEU A 1 289 ? 7.525 7.010 -25.334 1.00 58.91 289 LEU A C 1
ATOM 2229 O O . LEU A 1 289 ? 7.871 8.168 -25.555 1.00 58.91 289 LEU A O 1
ATOM 2233 N N . SER A 1 290 ? 8.372 5.985 -25.356 1.00 73.12 290 SER A N 1
ATOM 2234 C CA . SER A 1 290 ? 9.754 6.136 -25.765 1.00 73.12 290 SER A CA 1
ATOM 2235 C C . SER A 1 290 ? 9.733 6.534 -27.233 1.00 73.12 290 SER A C 1
ATOM 2237 O O . SER A 1 290 ? 9.372 5.738 -28.097 1.00 73.12 290 SER A O 1
ATOM 2239 N N . SER A 1 291 ? 10.053 7.795 -27.508 1.00 84.31 291 SER A N 1
ATOM 2240 C CA . SER A 1 291 ? 10.266 8.289 -28.860 1.00 84.31 291 SER A CA 1
ATOM 2241 C C . SER A 1 291 ? 11.759 8.269 -29.154 1.00 84.31 291 SER A C 1
ATOM 2243 O O . SER A 1 291 ? 12.547 8.829 -28.391 1.00 84.31 291 SER A O 1
ATOM 2245 N N . GLY A 1 292 ? 12.147 7.664 -30.272 1.00 86.75 292 GLY A N 1
ATOM 2246 C CA . GLY A 1 292 ? 13.503 7.744 -30.807 1.00 86.75 292 GLY A CA 1
ATOM 2247 C C . GLY A 1 292 ? 13.484 8.390 -32.188 1.00 86.75 292 GLY A C 1
ATOM 2248 O O . GLY A 1 292 ? 12.630 8.055 -33.005 1.00 86.75 292 GLY A O 1
ATOM 2249 N N . LYS A 1 293 ? 14.425 9.301 -32.461 1.00 92.50 293 LYS A N 1
ATOM 2250 C CA . LYS A 1 293 ? 14.692 9.818 -33.810 1.00 92.50 293 LYS A CA 1
ATOM 2251 C C . LYS A 1 293 ? 16.043 9.289 -34.266 1.00 92.50 293 LYS A C 1
ATOM 2253 O O . LYS A 1 293 ? 17.049 9.516 -33.604 1.00 92.50 293 LYS A O 1
ATOM 2258 N N . GLN A 1 294 ? 16.051 8.588 -35.390 1.00 89.31 294 GLN A N 1
ATOM 2259 C CA . GLN A 1 294 ? 17.256 8.051 -36.012 1.00 89.31 294 GLN A CA 1
ATOM 2260 C C . GLN A 1 294 ? 17.396 8.715 -37.381 1.00 89.31 294 GLN A C 1
ATOM 2262 O O . GLN A 1 294 ? 16.438 8.739 -38.152 1.00 89.31 294 GLN A O 1
ATOM 2267 N N . ILE A 1 295 ? 18.559 9.304 -37.654 1.00 90.44 295 ILE A N 1
ATOM 2268 C CA . ILE A 1 295 ? 18.907 9.877 -38.957 1.00 90.44 295 ILE A CA 1
ATOM 2269 C C . ILE A 1 295 ? 20.048 9.022 -39.495 1.00 90.44 295 ILE A C 1
ATOM 2271 O O . ILE A 1 295 ? 21.057 8.848 -38.815 1.00 90.44 295 ILE A O 1
ATOM 2275 N N . LEU A 1 296 ? 19.847 8.444 -40.674 1.00 83.81 296 LEU A N 1
ATOM 2276 C CA . LEU A 1 296 ? 20.787 7.541 -41.328 1.00 83.81 296 LEU A CA 1
ATOM 2277 C C . LEU A 1 296 ? 21.049 8.077 -42.734 1.00 83.81 296 LEU A C 1
ATOM 2279 O O . LEU A 1 296 ? 20.104 8.425 -43.443 1.00 83.81 296 LEU A O 1
ATOM 2283 N N . GLU A 1 297 ? 22.315 8.128 -43.134 1.00 81.00 297 GLU A N 1
ATOM 2284 C CA . GLU A 1 297 ? 22.694 8.397 -44.519 1.00 81.00 297 GLU A CA 1
ATOM 2285 C C . GLU A 1 297 ? 22.709 7.075 -45.289 1.00 81.00 297 GLU A C 1
ATOM 2287 O O . GLU A 1 297 ? 23.365 6.116 -44.884 1.00 81.00 297 GLU A O 1
ATOM 2292 N N . SER A 1 298 ? 21.943 7.001 -46.379 1.00 76.69 298 SER A N 1
ATOM 2293 C CA . SER A 1 298 ? 21.894 5.807 -47.222 1.00 76.69 298 SER A CA 1
ATOM 2294 C C . SER A 1 298 ? 22.964 5.901 -48.305 1.00 76.69 298 SER A C 1
ATOM 2296 O O . SER A 1 298 ? 22.943 6.818 -49.125 1.00 76.69 298 SER A O 1
ATOM 2298 N N . GLY A 1 299 ? 23.894 4.946 -48.309 1.00 76.69 299 GLY A N 1
ATOM 2299 C CA . GLY A 1 299 ? 24.837 4.747 -49.410 1.00 76.69 299 GLY A CA 1
ATOM 2300 C C . GLY A 1 299 ? 24.199 3.902 -50.513 1.00 76.69 299 GLY A C 1
ATOM 2301 O O . GLY A 1 299 ? 23.572 2.887 -50.221 1.00 76.69 299 GLY A O 1
ATOM 2302 N N . SER A 1 300 ? 24.340 4.314 -51.776 1.00 73.50 300 SER A N 1
ATOM 2303 C CA . SER A 1 300 ? 23.759 3.620 -52.940 1.00 73.50 300 SER A CA 1
ATOM 2304 C C . SER A 1 300 ? 24.790 2.914 -53.827 1.00 73.50 300 SER A C 1
ATOM 2306 O O . SER A 1 300 ? 24.409 2.279 -54.809 1.00 73.50 300 SER A O 1
ATOM 2308 N N . GLU A 1 301 ? 26.079 3.020 -53.494 1.00 80.06 301 GLU A N 1
ATOM 2309 C CA . GLU A 1 301 ? 27.181 2.586 -54.361 1.00 80.06 301 GLU A CA 1
ATOM 2310 C C . GLU A 1 301 ? 27.292 1.053 -54.466 1.00 80.06 301 GLU A C 1
ATOM 2312 O O . GLU A 1 301 ? 27.537 0.527 -55.548 1.00 80.06 301 GLU A O 1
ATOM 2317 N N . TYR A 1 302 ? 27.023 0.320 -53.377 1.00 76.56 302 TYR A N 1
ATOM 2318 C CA . TYR A 1 302 ? 27.071 -1.147 -53.349 1.00 76.56 302 TYR A CA 1
ATOM 2319 C C . TYR A 1 302 ? 25.908 -1.710 -52.533 1.00 76.56 302 TYR A C 1
ATOM 2321 O O . TYR A 1 302 ? 25.841 -1.482 -51.334 1.00 76.56 302 TYR A O 1
ATOM 2329 N N . ARG A 1 303 ? 25.005 -2.502 -53.123 1.00 79.12 303 ARG A N 1
ATOM 2330 C CA . ARG A 1 303 ? 23.928 -3.155 -52.353 1.00 79.12 303 ARG A CA 1
ATOM 2331 C C . ARG A 1 303 ? 24.378 -4.514 -51.801 1.00 79.12 303 ARG A C 1
ATOM 2333 O O . ARG A 1 303 ? 24.946 -5.295 -52.564 1.00 79.12 303 ARG A O 1
ATOM 2340 N N . PRO A 1 304 ? 24.113 -4.833 -50.517 1.00 81.25 304 PRO A N 1
ATOM 2341 C CA . PRO A 1 304 ? 23.280 -4.096 -49.551 1.00 81.25 304 PRO A CA 1
ATOM 2342 C C . PRO A 1 304 ? 24.068 -3.168 -48.590 1.00 81.25 304 PRO A C 1
ATOM 2344 O O . PRO A 1 304 ? 23.591 -2.840 -47.503 1.00 81.25 304 PRO A O 1
ATOM 2347 N N . ILE A 1 305 ? 25.298 -2.779 -48.932 1.00 84.19 305 ILE A N 1
ATOM 2348 C CA . ILE A 1 305 ? 26.172 -1.951 -48.088 1.00 84.19 305 ILE A CA 1
ATOM 2349 C C . ILE A 1 305 ? 25.598 -0.525 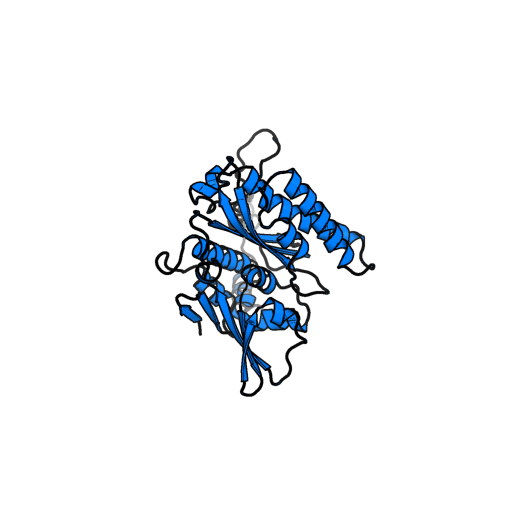-47.993 1.00 84.19 305 ILE A C 1
ATOM 2351 O O . ILE A 1 305 ? 25.503 0.185 -48.986 1.00 84.19 305 ILE A O 1
ATOM 2355 N N . GLY A 1 306 ? 25.224 -0.094 -46.784 1.00 81.25 306 GLY A N 1
ATOM 2356 C CA . GLY A 1 306 ? 24.617 1.226 -46.543 1.00 81.25 306 GLY A CA 1
ATOM 2357 C C . GLY A 1 306 ? 23.082 1.236 -46.522 1.00 81.25 306 GLY A C 1
ATOM 2358 O O . GLY A 1 306 ? 22.486 2.286 -46.277 1.00 81.25 306 GLY A O 1
ATOM 2359 N N . GLU A 1 307 ? 22.430 0.085 -46.723 1.00 85.50 307 GLU A N 1
ATOM 2360 C CA . GLU A 1 307 ? 20.989 -0.084 -46.504 1.00 85.50 307 GLU A CA 1
ATOM 2361 C C . GLU A 1 307 ? 20.695 -0.528 -45.051 1.00 85.50 307 GLU A C 1
ATOM 2363 O O . GLU A 1 307 ? 21.479 -1.277 -44.458 1.00 85.50 307 GLU A O 1
ATOM 2368 N N . PRO A 1 308 ? 19.558 -0.123 -44.448 1.00 86.00 308 PRO A N 1
ATOM 2369 C CA . PRO A 1 308 ? 19.140 -0.577 -43.120 1.00 86.00 308 PRO A CA 1
ATOM 2370 C C . PRO A 1 308 ? 18.592 -2.014 -43.178 1.00 86.00 308 PRO A C 1
ATOM 2372 O O . PRO A 1 308 ? 17.389 -2.262 -43.068 1.00 86.00 308 PRO A O 1
ATOM 2375 N N . VAL A 1 309 ? 19.482 -2.983 -43.376 1.00 88.19 309 VAL A N 1
ATOM 2376 C CA . VAL A 1 309 ? 19.114 -4.398 -43.487 1.00 88.19 309 VAL A CA 1
ATOM 2377 C C . VAL A 1 309 ? 18.727 -4.963 -42.119 1.00 88.19 309 VAL A C 1
ATOM 2379 O O . VAL A 1 309 ? 19.425 -4.785 -41.120 1.00 88.19 309 VAL A O 1
ATOM 2382 N N . SER A 1 310 ? 17.614 -5.698 -42.073 1.00 90.56 310 SER A N 1
ATOM 2383 C CA . SER A 1 310 ? 17.193 -6.418 -40.868 1.00 90.56 310 SER A CA 1
ATOM 2384 C C . SER A 1 310 ? 18.195 -7.511 -40.499 1.00 90.56 310 SER A C 1
ATOM 2386 O O . SER A 1 310 ? 18.667 -8.254 -41.360 1.00 90.56 310 SER A O 1
ATOM 2388 N N . LYS A 1 311 ? 18.478 -7.664 -39.201 1.00 92.25 311 LYS A N 1
ATOM 2389 C CA . LYS A 1 311 ? 19.360 -8.720 -38.690 1.00 92.25 311 LYS A CA 1
ATOM 2390 C C . LYS A 1 311 ? 18.934 -10.098 -39.218 1.00 92.25 311 LYS A C 1
ATOM 2392 O O . LYS A 1 311 ? 17.788 -10.519 -39.029 1.00 92.25 311 LYS A O 1
ATOM 2397 N N . SER A 1 312 ? 19.877 -10.838 -39.801 1.00 88.06 312 SER A N 1
ATOM 2398 C CA . SER A 1 312 ? 19.657 -12.224 -40.214 1.00 88.06 312 SER A CA 1
ATOM 2399 C C . SER A 1 312 ? 19.270 -13.083 -39.002 1.00 88.06 312 SER A C 1
ATOM 2401 O O . SER A 1 312 ? 19.932 -13.091 -37.964 1.00 88.06 312 SER A O 1
ATOM 2403 N N . GLY A 1 313 ? 18.125 -13.762 -39.098 1.00 89.00 313 GLY A N 1
ATOM 2404 C CA . GLY A 1 313 ? 17.563 -14.548 -37.998 1.00 89.00 313 GLY A CA 1
ATOM 2405 C C . GLY A 1 313 ? 16.705 -13.766 -36.997 1.00 89.00 313 GLY A C 1
ATOM 2406 O O . GLY A 1 313 ? 16.238 -14.379 -36.042 1.00 89.00 313 GLY A O 1
ATOM 2407 N N . ALA A 1 314 ? 16.419 -12.473 -37.205 1.00 93.31 314 ALA A N 1
ATOM 2408 C CA . ALA A 1 314 ? 15.503 -11.717 -36.337 1.00 93.31 314 ALA A CA 1
ATOM 2409 C C . ALA A 1 314 ? 14.135 -12.411 -36.179 1.00 93.31 314 ALA A C 1
ATOM 2411 O O . ALA A 1 314 ? 13.657 -12.581 -35.060 1.00 93.31 314 ALA A O 1
ATOM 2412 N N . ALA A 1 315 ? 13.554 -12.908 -37.277 1.00 93.38 315 ALA A N 1
ATOM 2413 C CA . ALA A 1 315 ? 12.299 -13.666 -37.248 1.00 93.38 315 ALA A CA 1
ATOM 2414 C C . ALA A 1 315 ? 12.417 -14.999 -36.479 1.00 93.38 315 ALA A C 1
ATOM 2416 O O . ALA A 1 315 ? 11.490 -15.408 -35.782 1.00 93.38 315 ALA A O 1
ATOM 2417 N N . ILE A 1 316 ? 13.574 -15.663 -36.553 1.00 91.75 316 ILE A N 1
ATOM 2418 C CA . ILE A 1 316 ? 13.851 -16.925 -35.847 1.00 91.75 316 ILE A CA 1
ATOM 2419 C C . ILE A 1 316 ? 14.013 -16.669 -34.338 1.00 91.75 316 ILE A C 1
ATOM 2421 O O . ILE A 1 316 ? 13.522 -17.440 -33.517 1.00 91.75 316 ILE A O 1
ATOM 2425 N N . GLN A 1 317 ? 14.660 -15.562 -33.960 1.00 92.12 317 GLN A N 1
ATOM 2426 C CA . GLN A 1 317 ? 14.774 -15.133 -32.564 1.00 92.12 317 GLN A CA 1
ATOM 2427 C C . GLN A 1 317 ? 13.408 -14.744 -31.988 1.00 92.12 317 GLN A C 1
ATOM 2429 O O . GLN A 1 317 ? 13.050 -15.209 -30.911 1.00 92.12 317 GLN A O 1
ATOM 2434 N N . ALA A 1 318 ? 12.623 -13.952 -32.723 1.00 93.06 318 ALA A N 1
ATOM 2435 C CA . ALA A 1 318 ? 11.299 -13.505 -32.293 1.00 93.06 318 ALA A CA 1
ATOM 2436 C C . ALA A 1 318 ? 10.281 -14.654 -32.164 1.00 93.06 318 ALA A C 1
ATOM 2438 O O . ALA A 1 318 ? 9.391 -14.588 -31.323 1.00 93.06 318 ALA A O 1
ATOM 2439 N N . SER A 1 319 ? 10.425 -15.717 -32.962 1.00 94.12 319 SER A N 1
ATOM 2440 C CA . SER A 1 319 ? 9.582 -16.922 -32.887 1.00 94.12 319 SER A CA 1
ATOM 2441 C C . SER A 1 319 ? 10.045 -17.949 -31.846 1.00 94.12 319 SER A C 1
ATOM 2443 O O . SER A 1 319 ? 9.371 -18.958 -31.653 1.00 94.12 319 SER A O 1
ATOM 2445 N N . GLY A 1 320 ? 11.189 -17.733 -31.184 1.00 91.12 320 GLY A N 1
ATOM 2446 C CA . GLY A 1 320 ? 11.762 -18.696 -30.235 1.00 91.12 320 GLY A CA 1
ATOM 2447 C C . GLY A 1 320 ? 12.371 -19.947 -30.884 1.00 91.12 320 GLY A C 1
ATOM 2448 O O . GLY A 1 320 ? 12.716 -20.895 -30.184 1.00 91.12 320 GLY A O 1
ATOM 2449 N N . LEU A 1 321 ? 12.537 -19.965 -32.211 1.00 90.38 321 LEU A N 1
ATOM 2450 C CA . LEU A 1 321 ? 13.122 -21.083 -32.965 1.00 90.38 321 LEU A CA 1
ATOM 2451 C C . LEU A 1 321 ? 14.660 -21.062 -32.983 1.00 90.38 321 LEU A C 1
ATOM 2453 O O . LEU A 1 321 ? 15.293 -21.990 -33.491 1.00 90.38 321 LEU A O 1
ATOM 2457 N N . PHE A 1 322 ? 15.278 -20.007 -32.447 1.00 85.19 322 PHE A N 1
ATOM 2458 C CA . PHE A 1 322 ? 16.730 -19.866 -32.423 1.00 85.19 322 PHE A CA 1
ATOM 2459 C C . PHE A 1 322 ? 17.351 -20.872 -31.448 1.00 85.19 322 PHE A C 1
ATOM 2461 O O . PHE A 1 322 ? 17.203 -20.749 -30.234 1.00 85.19 322 PHE A O 1
ATOM 2468 N N . ARG A 1 323 ? 18.073 -21.864 -31.979 1.00 81.69 323 ARG A N 1
ATOM 2469 C CA . ARG A 1 323 ? 18.826 -22.835 -31.178 1.00 81.69 323 ARG A CA 1
ATOM 2470 C C . ARG A 1 323 ? 20.277 -22.390 -31.040 1.00 81.69 323 ARG A C 1
ATOM 2472 O O . ARG A 1 323 ? 21.014 -22.374 -32.023 1.00 81.69 323 ARG A O 1
ATOM 2479 N N . LEU A 1 324 ? 20.697 -22.098 -29.813 1.00 72.56 324 LEU A N 1
ATOM 2480 C CA . LEU A 1 324 ? 22.113 -22.104 -29.456 1.00 72.56 324 LEU A CA 1
ATOM 2481 C C . LEU A 1 324 ? 22.550 -23.572 -29.392 1.00 72.56 324 LEU A C 1
ATOM 2483 O O . LEU A 1 324 ? 22.014 -24.337 -28.592 1.00 72.56 324 LEU A O 1
ATOM 2487 N N . LYS A 1 325 ? 23.472 -23.985 -30.266 1.00 66.75 325 LYS A N 1
ATOM 2488 C CA . LYS A 1 325 ? 24.225 -25.221 -30.028 1.00 66.75 325 LYS A CA 1
ATOM 2489 C C . LYS A 1 325 ? 25.161 -24.926 -28.854 1.00 66.75 325 LYS A C 1
ATOM 2491 O O . LYS A 1 325 ? 26.078 -24.127 -29.023 1.00 66.75 325 LYS A O 1
ATOM 2496 N N . PHE A 1 326 ? 24.847 -25.484 -27.688 1.00 50.62 326 PHE A N 1
ATOM 2497 C CA . PHE A 1 326 ? 25.763 -25.569 -26.552 1.00 50.62 326 PHE A CA 1
ATOM 2498 C C . PHE A 1 326 ? 26.671 -26.783 -26.725 1.00 50.62 326 PHE A C 1
ATOM 2500 O O . PHE A 1 326 ? 26.177 -27.792 -27.284 1.00 50.62 326 PHE A O 1
#

Organism: NCBI:txid97028

Secondary structure (DSSP, 8-state):
-EEEETTEEEEETTSBHHHHHHHHHS--TTTS-HHHHHHHHHHHHHHHTSS-HHHHHH-BHHHHHHHHHHH----HHHHHHHHTT-EEEEEETTEEEEEEHHHHHHSPPPPTTEEEEEEEEE-HHHHS-TT--S--EEEEEEEEE-SSTTSSS--SEEEEEEEEEEE-SSSS-EEEEEEEEEEE--SSS--EE-HHHHHHHTT-B--HHHHHHHHHHHHHHHHHTS-GGGHHHHHHHHHHHHHHHHHHHHHHHS-HHHHHHT--SS----------SS----S-------------PPP-SBTTBTS-PPPTTHHHHHTT------

Radius of gyration: 24.03 Å; chains: 1; bounding box: 51×56×73 Å

Sequence (326 aa):
KIKKDQSGIEIGAAVTISKAIEVLKFQNKNDFNSDFVMILEKIADHMNKVASGFIRNTASVGGNLVMAQKNKFPSDIATILLAVDSMIHIMTGSKFEWLSLEEFLERPPLGLECVVLSIKIPSLETIKSESSKTKSRFLFETYRASPRPLGNALSHLNAAFLVQVSPCKDSEGTIIDTCRLTFGGFKTKHAIRAKNVEEFLAGKLLSVSNLYDAINLLTDTATANIPHDEASKNAYLSSLAVGFLFQFFNSLIDSPAKINNGYLNGHTHLPSVEASQNHVQPNIFPTLLSSGKQILESGSEYRPIGEPVSKSGAAIQASGLFRLKF

pLDDT: mean 81.49, std 18.49, range [26.03, 97.75]

Foldseek 3Di:
DWDQDQFFIKFWQQDFLVNLLVVLQPDDPVRAPPQQNVLSNQLSQQSQQEADPVNRNRDGLNNLLLCCQAQVAQDSNLQSQLQQQKWWWKAQQNDIDIDTSVVVSVDHRDDPRMDTTIIGRTGVVVVDDPPDPFPKHKDKHKDFAFPDRSHNTQGLKIKMKIWIWTQDPPDRWIATQFMWIWMGSDSVGHIDTPVVLRVQRHGDTLDPVSLVVSLVSLLVVLVVPDDPPCVVSSVVRSVVSNVVSCLVSVLCVVPVPCSVPVPPVDDSDDPPPDDDDDDDDDDPPDPVPDDDDDDADADDPDPPPRPPDDDDCPVCVVVVVDDDPD

InterPro domains:
  IPR002346 Molybdopterin dehydrogenase, FAD-binding [PF00941] (2-123)
  IPR005107 CO dehydrogenase flavoprotein, C-terminal [PF03450] (142-251)
  IPR005107 CO dehydrogenase flavoprotein, C-terminal [SM01092] (141-252)
  IPR016166 FAD-binding domain, PCMH-type [PS51387] (1-126)
  IPR016169 FAD-binding, type PCMH, subdomain 2 [G3DSA:3.30.465.10] (1-123)
  IPR016208 Aldehyde oxidase/xanthine dehydrogenase-like [PTHR11908] (2-320)
  IPR036318 FAD-binding, type PCMH-like superfamily [SSF56176] (2-123)
  IPR036683 CO dehydrogenase flavoprotein, C-terminal domain superfamily [SSF55447] (139-253)